Protein AF-A0A182SS35-F1 (afdb_monomer_lite)

Radius of gyration: 35.21 Å; chains: 1; bounding box: 77×121×50 Å

Sequence (206 aa):
MISLGWNFTRLSEVVMQRLSPTGTVLNSASLVNTNGCLNPLMRAISPVAPVFEAPLGYRLGFRAAMFQGMRSGDEMILRVRIVGCVDRRECLVENCQTTARAKRETESSASEELETNGTTSSTITTTTPSPPLAETASIAFRIMLPPEVASSTDPQDYPPGPSQTLLWITLGTTSTIVLVVVGVLALALLKLRHKRRPNYDQYQAD

pLDDT: mean 70.78, std 20.31, range [31.97, 94.38]

Foldseek 3Di:
DPPPLFQEKAFAWKKKFKAALVGHTDDMDTQAHRLQAGDPVCCQFFVDGWDDDPDHDIDTDGHDDDDPPDDQSIKMKIKTKMWTHNDVVVRDRPDNPDPPDPPDDDDDDDDDDDDDDDDDDDDDDDDPDDPTDMDMDMDMDGDDDDPPPDPPPDPDDDDDDDDPPPVVVVVVVVVVVVVVVVVVVVVVVVVVVVVPPDPPPPDDDD

Secondary structure (DSSP, 8-state):
-------EEEEEEEEEEEE-TTS-EEEEEEEE-TTSPBPGGGTTT--S--EEETTTEEE--------TT--TT-EEEEEEEEEEESSTTTS--------S-----------------------------PPPEEEEEEEEEE--PPPP---------------TTSHHHHHHHHHHHHHHHHHHHHHHHHHHHHHTS-----S---

Structure (mmCIF, N/CA/C/O backbone):
data_AF-A0A182SS35-F1
#
_entry.id   AF-A0A182SS35-F1
#
loop_
_atom_site.group_PDB
_atom_site.id
_atom_site.type_symbol
_atom_site.label_atom_id
_atom_site.label_alt_id
_atom_site.label_comp_id
_atom_site.label_asym_id
_atom_site.label_entity_id
_atom_site.label_seq_id
_atom_site.pdbx_PDB_ins_code
_atom_site.Cartn_x
_atom_site.Cartn_y
_atom_site.Cartn_z
_atom_site.occupancy
_atom_site.B_iso_or_equiv
_atom_site.auth_seq_id
_atom_site.auth_comp_id
_atom_site.auth_asym_id
_atom_site.auth_atom_id
_atom_site.pdbx_PDB_model_num
ATOM 1 N N . MET A 1 1 ? 20.361 18.948 -5.950 1.00 36.88 1 MET A N 1
ATOM 2 C CA . MET A 1 1 ? 19.403 18.068 -6.650 1.00 36.88 1 MET A CA 1
ATOM 3 C C . MET A 1 1 ? 20.095 16.723 -6.806 1.00 36.88 1 MET A C 1
ATOM 5 O O . MET A 1 1 ? 21.013 16.622 -7.607 1.00 36.88 1 MET A O 1
ATOM 9 N N . ILE A 1 2 ? 19.810 15.758 -5.930 1.00 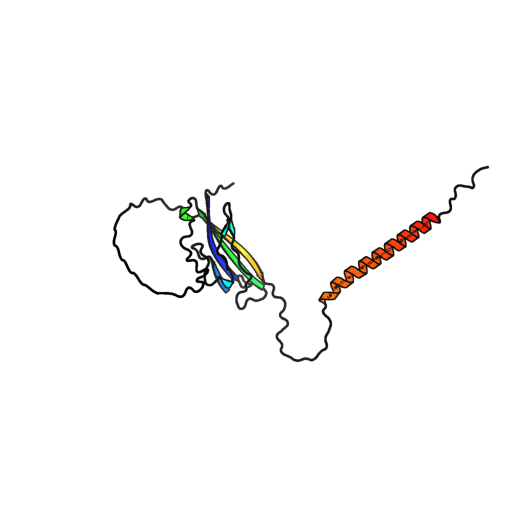44.69 2 ILE A N 1
ATOM 10 C CA . ILE A 1 2 ? 20.477 14.449 -5.974 1.00 44.69 2 ILE A CA 1
ATOM 11 C C . ILE A 1 2 ? 19.794 13.671 -7.098 1.00 44.69 2 ILE A C 1
ATOM 13 O O . ILE A 1 2 ? 18.681 13.186 -6.919 1.00 44.69 2 ILE A O 1
ATOM 17 N N . SER A 1 3 ? 20.422 13.629 -8.275 1.00 49.47 3 SER A N 1
ATOM 18 C CA . SER A 1 3 ? 19.999 12.735 -9.353 1.00 49.47 3 SER A CA 1
ATOM 19 C C . SER A 1 3 ? 20.408 11.326 -8.946 1.00 49.47 3 SER A C 1
ATOM 21 O O . SER A 1 3 ? 21.518 10.872 -9.215 1.00 49.47 3 SER A O 1
ATOM 23 N N . LEU A 1 4 ? 19.554 10.677 -8.162 1.00 63.34 4 LEU A N 1
ATOM 24 C CA . LEU A 1 4 ? 19.687 9.262 -7.878 1.00 63.34 4 LEU A CA 1
ATOM 25 C C . LEU A 1 4 ? 19.485 8.552 -9.227 1.00 63.34 4 LEU A C 1
ATOM 27 O O . LEU A 1 4 ? 18.387 8.572 -9.767 1.00 63.34 4 LEU A O 1
ATOM 31 N N . GLY A 1 5 ? 20.558 8.029 -9.820 1.00 73.00 5 GLY A N 1
ATOM 32 C CA . GLY A 1 5 ? 20.593 7.508 -11.195 1.00 73.00 5 GLY A CA 1
ATOM 33 C C . GLY A 1 5 ? 19.806 6.212 -11.441 1.00 73.00 5 GLY A C 1
ATOM 34 O O . GLY A 1 5 ? 20.258 5.377 -12.218 1.00 73.00 5 GLY A O 1
ATOM 35 N N . TRP A 1 6 ? 18.670 6.008 -10.771 1.00 77.75 6 TRP A N 1
ATOM 36 C CA . TRP A 1 6 ? 17.747 4.905 -11.028 1.00 77.75 6 TRP A CA 1
ATOM 37 C C . TRP A 1 6 ? 16.734 5.293 -12.109 1.00 77.75 6 TRP A C 1
ATOM 39 O O . TRP A 1 6 ? 16.180 6.390 -12.106 1.00 77.75 6 TRP A O 1
ATOM 49 N N . ASN A 1 7 ? 16.499 4.374 -13.044 1.00 83.75 7 ASN A N 1
ATOM 50 C CA . ASN A 1 7 ? 15.577 4.542 -14.175 1.00 83.75 7 ASN A CA 1
ATOM 51 C C . ASN A 1 7 ? 14.350 3.622 -14.057 1.00 83.75 7 ASN A C 1
ATOM 53 O O . ASN A 1 7 ? 13.392 3.726 -14.815 1.00 83.75 7 ASN A O 1
ATOM 57 N N . PHE A 1 8 ? 14.371 2.704 -13.093 1.00 84.88 8 PHE A N 1
ATOM 58 C CA . PHE A 1 8 ? 13.284 1.776 -12.828 1.00 84.88 8 PHE A CA 1
ATOM 59 C C . PHE A 1 8 ? 12.997 1.754 -11.333 1.00 84.88 8 PHE A C 1
ATOM 61 O O . PHE A 1 8 ? 13.895 1.939 -10.512 1.00 84.88 8 PHE A O 1
ATOM 68 N N . THR A 1 9 ? 11.745 1.509 -10.972 1.00 88.38 9 THR A N 1
ATOM 69 C CA . THR A 1 9 ? 11.351 1.242 -9.590 1.00 88.38 9 THR A CA 1
ATOM 70 C C . THR A 1 9 ? 10.592 -0.066 -9.531 1.00 88.38 9 THR A C 1
ATOM 72 O O . THR A 1 9 ? 9.984 -0.485 -10.513 1.00 88.38 9 THR A O 1
ATOM 75 N N . ARG A 1 10 ? 10.614 -0.707 -8.365 1.00 88.81 10 ARG A N 1
ATOM 76 C CA . ARG A 1 10 ? 9.675 -1.767 -8.018 1.00 88.81 10 ARG A CA 1
ATOM 77 C C . ARG A 1 10 ? 9.143 -1.572 -6.611 1.00 88.81 10 ARG A C 1
ATOM 79 O O . ARG A 1 10 ? 9.877 -1.214 -5.687 1.00 88.81 10 ARG A O 1
ATOM 86 N N . LEU A 1 11 ? 7.860 -1.855 -6.437 1.00 89.44 11 LEU A N 1
ATOM 87 C CA . LEU A 1 11 ? 7.267 -2.007 -5.117 1.00 89.44 11 LEU A CA 1
ATOM 88 C C . LEU A 1 11 ? 7.722 -3.358 -4.554 1.00 89.44 11 LEU A C 1
ATOM 90 O O . LEU A 1 11 ? 7.434 -4.398 -5.139 1.00 89.44 11 LEU A O 1
ATOM 94 N N . SER A 1 12 ? 8.484 -3.336 -3.463 1.00 89.31 12 SER A N 1
ATOM 95 C CA . SER A 1 12 ? 9.128 -4.537 -2.923 1.00 89.31 12 SER A CA 1
ATOM 96 C C . SER A 1 12 ? 8.375 -5.154 -1.768 1.00 89.31 12 SER A C 1
ATOM 98 O O . SER A 1 12 ? 8.285 -6.360 -1.733 1.00 89.31 12 SER A O 1
ATOM 100 N N . GLU A 1 13 ? 7.849 -4.379 -0.827 1.00 92.06 13 GLU A N 1
ATOM 101 C CA . GLU A 1 13 ? 7.180 -4.931 0.347 1.00 92.06 13 GLU A CA 1
ATOM 102 C C . GLU A 1 13 ? 6.142 -3.937 0.851 1.00 92.06 13 GLU A C 1
ATOM 104 O O . GLU A 1 13 ? 6.395 -2.731 0.887 1.00 92.06 13 GLU A O 1
ATOM 109 N N . VAL A 1 14 ? 4.970 -4.433 1.240 1.00 93.38 14 VAL A N 1
ATOM 110 C CA . VAL A 1 14 ? 3.943 -3.620 1.894 1.00 93.38 14 VAL A CA 1
ATOM 111 C C . VAL A 1 14 ? 3.414 -4.373 3.097 1.00 93.38 14 VAL A C 1
ATOM 113 O O . VAL A 1 14 ? 2.748 -5.399 2.948 1.00 93.38 14 VAL A O 1
ATOM 116 N N . VAL A 1 15 ? 3.678 -3.837 4.285 1.00 94.19 15 VAL A N 1
ATOM 117 C CA . VAL A 1 15 ? 3.282 -4.436 5.559 1.00 94.19 15 VAL A CA 1
ATOM 118 C C . VAL A 1 15 ? 2.339 -3.505 6.288 1.00 94.19 15 VAL A C 1
ATOM 120 O O . VAL A 1 15 ? 2.623 -2.333 6.512 1.00 94.19 15 VAL A O 1
ATOM 123 N N . MET A 1 16 ? 1.216 -4.056 6.706 1.00 93.19 16 MET A N 1
ATOM 124 C CA . MET A 1 16 ? 0.245 -3.407 7.560 1.00 93.19 16 MET A CA 1
ATOM 125 C C . MET A 1 16 ? 0.506 -3.853 8.997 1.00 93.19 16 MET A C 1
ATOM 127 O O . MET A 1 16 ? 0.590 -5.049 9.264 1.00 93.19 16 MET A O 1
ATOM 131 N N . GLN A 1 17 ? 0.675 -2.916 9.920 1.00 94.38 17 GLN A N 1
ATOM 132 C CA . GLN A 1 17 ? 1.006 -3.184 11.315 1.00 94.38 17 GLN A CA 1
ATOM 133 C C . GLN A 1 17 ? -0.010 -2.521 12.235 1.00 94.38 17 GLN A C 1
ATOM 135 O O . GLN A 1 17 ? -0.403 -1.379 12.016 1.00 94.38 17 GLN A O 1
ATOM 140 N N . ARG A 1 18 ? -0.400 -3.235 13.287 1.00 93.50 18 ARG A N 1
ATOM 141 C CA . ARG A 1 18 ? -1.101 -2.682 14.441 1.00 93.50 18 ARG A CA 1
ATOM 142 C C . ARG A 1 18 ? -0.077 -2.385 15.520 1.00 93.50 18 ARG A C 1
ATOM 144 O O . ARG A 1 18 ? 0.665 -3.283 15.922 1.00 93.50 18 ARG A O 1
ATOM 151 N N . LEU A 1 19 ? -0.088 -1.163 16.021 1.00 92.25 19 LEU A N 1
ATOM 152 C CA . LEU A 1 19 ? 0.686 -0.741 17.172 1.00 92.25 19 LEU A CA 1
ATOM 153 C C . LEU A 1 19 ? -0.245 -0.419 18.333 1.00 92.25 19 LEU A C 1
ATOM 155 O O . LEU A 1 19 ? -1.349 0.098 18.148 1.00 92.25 19 LEU A O 1
ATOM 159 N N . SER A 1 20 ? 0.217 -0.740 19.532 1.00 89.94 20 SER A N 1
ATOM 160 C CA . SER A 1 20 ? -0.403 -0.275 20.763 1.00 89.94 20 SER A CA 1
ATOM 161 C C . SER A 1 20 ? -0.237 1.247 20.908 1.00 89.94 20 SER A C 1
ATOM 163 O O . SER A 1 20 ? 0.633 1.840 20.259 1.00 89.94 20 SER A O 1
ATOM 165 N N . PRO A 1 21 ? -0.977 1.890 21.826 1.00 86.50 21 PRO A N 1
ATOM 166 C CA . PRO A 1 21 ? -0.778 3.303 22.145 1.00 86.50 21 PRO A CA 1
ATOM 167 C C . PRO A 1 21 ? 0.640 3.626 22.644 1.00 86.50 21 PRO A C 1
ATOM 169 O O . PRO A 1 21 ? 1.062 4.777 22.597 1.00 86.50 21 PRO A O 1
ATOM 172 N N . THR A 1 22 ? 1.387 2.621 23.121 1.00 89.12 22 THR A N 1
ATOM 173 C CA . THR A 1 22 ? 2.783 2.760 23.562 1.00 89.12 22 THR A CA 1
ATOM 174 C C . THR A 1 22 ? 3.796 2.545 22.431 1.00 89.12 22 THR A C 1
ATOM 176 O O . THR A 1 22 ? 4.998 2.635 22.667 1.00 89.12 22 THR A O 1
ATOM 179 N N . GLY A 1 23 ? 3.338 2.271 21.204 1.00 87.06 23 GLY A N 1
ATOM 180 C CA . GLY A 1 23 ? 4.187 2.082 20.026 1.00 87.06 23 GLY A CA 1
ATOM 181 C C . GLY A 1 23 ? 4.761 0.671 19.872 1.00 87.06 23 GLY A C 1
ATOM 182 O O . GLY A 1 23 ? 5.653 0.461 19.051 1.00 87.06 23 GLY A O 1
ATOM 183 N N . THR A 1 24 ? 4.274 -0.316 20.631 1.00 90.88 24 THR A N 1
ATOM 184 C CA . THR A 1 24 ? 4.684 -1.720 20.459 1.00 90.88 24 THR A CA 1
ATOM 185 C C . THR A 1 24 ? 3.891 -2.381 19.336 1.00 90.88 24 THR A C 1
ATOM 187 O O . THR A 1 24 ? 2.675 -2.223 19.255 1.00 90.88 24 THR A O 1
ATOM 190 N N . VAL A 1 25 ? 4.562 -3.125 18.450 1.00 91.75 25 VAL A N 1
ATOM 191 C CA . VAL A 1 25 ? 3.889 -3.850 17.359 1.00 91.75 25 VAL A CA 1
ATOM 192 C C . VAL A 1 25 ? 3.140 -5.043 17.951 1.00 91.75 25 VAL A C 1
ATOM 194 O O . VAL A 1 25 ? 3.758 -5.935 18.523 1.00 91.75 25 VAL A O 1
ATOM 197 N N . LEU A 1 26 ? 1.816 -5.054 17.806 1.00 90.25 26 LEU A N 1
ATOM 198 C CA . LEU A 1 26 ? 0.940 -6.114 18.311 1.00 90.25 26 LEU A CA 1
ATOM 199 C C . LEU A 1 26 ? 0.651 -7.170 17.240 1.00 90.25 26 LEU A C 1
ATOM 201 O O . LEU A 1 26 ? 0.721 -8.367 17.501 1.00 90.25 26 LEU A O 1
ATOM 205 N N . ASN A 1 27 ? 0.348 -6.726 16.019 1.00 92.00 27 ASN A N 1
ATOM 206 C CA . ASN A 1 27 ? 0.039 -7.599 14.888 1.00 92.00 27 ASN A CA 1
ATOM 207 C C . ASN A 1 27 ? 0.625 -7.021 13.601 1.00 92.00 27 ASN A C 1
ATOM 209 O O . ASN A 1 27 ? 0.773 -5.805 13.461 1.00 92.00 27 ASN A O 1
ATOM 213 N N . SER A 1 28 ? 0.908 -7.888 12.633 1.00 93.25 28 SER A N 1
ATOM 214 C CA . SER A 1 28 ? 1.346 -7.493 11.299 1.00 93.25 28 SER A CA 1
ATOM 215 C C . SER A 1 28 ? 0.738 -8.395 10.229 1.00 93.25 28 SER A C 1
ATOM 217 O O . SER A 1 28 ? 0.425 -9.559 10.474 1.00 93.25 28 SER A O 1
ATOM 219 N N . ALA A 1 29 ? 0.555 -7.846 9.034 1.00 92.62 29 ALA A N 1
ATOM 220 C CA . ALA A 1 29 ? 0.148 -8.590 7.855 1.00 92.62 29 ALA A CA 1
ATOM 221 C C . ALA A 1 29 ? 0.861 -8.044 6.614 1.00 92.62 29 ALA A C 1
ATOM 223 O O . ALA A 1 29 ? 0.828 -6.843 6.342 1.00 92.62 29 ALA A O 1
ATOM 224 N N . SER A 1 30 ? 1.500 -8.934 5.856 1.00 93.69 30 SER A N 1
ATOM 225 C CA . SER A 1 30 ? 2.141 -8.604 4.579 1.00 93.69 30 SER A CA 1
ATOM 226 C C . SER A 1 30 ? 1.096 -8.601 3.467 1.00 93.69 30 SER A C 1
ATOM 228 O O . SER A 1 30 ? 0.544 -9.653 3.144 1.00 93.69 30 SER A O 1
ATOM 230 N N . LEU A 1 31 ? 0.813 -7.431 2.891 1.00 92.38 31 LEU A N 1
ATOM 231 C CA . LEU A 1 31 ? -0.033 -7.292 1.703 1.00 92.38 31 LEU A CA 1
ATOM 232 C C . LEU A 1 31 ? 0.747 -7.638 0.436 1.00 92.38 31 LEU A C 1
ATOM 234 O O . LEU A 1 31 ? 0.224 -8.312 -0.448 1.00 92.38 31 LEU A O 1
ATOM 238 N N . VAL A 1 32 ? 1.995 -7.180 0.362 1.00 92.69 32 VAL A N 1
ATOM 239 C CA . VAL A 1 32 ? 2.918 -7.453 -0.738 1.00 92.69 32 VAL A CA 1
ATOM 240 C C . VAL A 1 32 ? 4.207 -7.989 -0.140 1.00 92.69 32 VAL A C 1
ATOM 242 O O . VAL A 1 32 ? 4.809 -7.341 0.714 1.00 92.69 32 VAL A O 1
ATOM 245 N N . ASN A 1 33 ? 4.613 -9.167 -0.597 1.00 90.94 33 ASN A N 1
ATOM 246 C CA . ASN A 1 33 ? 5.835 -9.834 -0.164 1.00 90.94 33 ASN A CA 1
ATOM 247 C C . ASN A 1 33 ? 7.057 -9.180 -0.804 1.00 90.94 33 ASN A C 1
ATOM 249 O O . ASN A 1 33 ? 6.913 -8.581 -1.859 1.00 90.94 33 ASN A O 1
ATOM 253 N N . THR A 1 34 ? 8.250 -9.392 -0.237 1.00 88.75 34 THR A N 1
ATOM 254 C CA . THR A 1 34 ? 9.552 -8.802 -0.639 1.00 88.75 34 THR A CA 1
ATOM 255 C C . THR A 1 34 ? 9.921 -8.925 -2.129 1.00 88.75 34 THR A C 1
ATOM 257 O O . THR A 1 34 ? 10.735 -8.151 -2.655 1.00 88.75 34 THR A O 1
ATOM 260 N N . ASN A 1 35 ? 9.320 -9.890 -2.827 1.00 86.44 35 ASN A N 1
ATOM 261 C CA . ASN A 1 35 ? 9.450 -10.091 -4.268 1.00 86.44 35 ASN A CA 1
ATOM 262 C C . ASN A 1 35 ? 8.587 -9.128 -5.105 1.00 86.44 35 ASN A C 1
ATOM 264 O O . ASN A 1 35 ? 8.726 -9.111 -6.319 1.00 86.44 35 ASN A O 1
ATOM 268 N N . GLY A 1 36 ? 7.741 -8.302 -4.488 1.00 87.38 36 GLY A N 1
ATOM 269 C CA . GLY A 1 36 ? 6.795 -7.411 -5.161 1.00 87.38 36 GLY A CA 1
ATOM 270 C C . GLY A 1 36 ? 5.465 -8.069 -5.539 1.00 87.38 36 GLY A C 1
ATOM 271 O O . GLY A 1 36 ? 4.622 -7.431 -6.170 1.00 87.38 36 GLY A O 1
ATOM 272 N N . CYS A 1 37 ? 5.240 -9.324 -5.135 1.00 89.50 37 CYS A N 1
ATOM 273 C CA . CYS A 1 37 ? 3.990 -10.030 -5.394 1.00 89.50 37 CYS A CA 1
ATOM 274 C C . CYS A 1 37 ? 2.965 -9.824 -4.283 1.00 89.50 37 CYS A C 1
ATOM 276 O O . CYS A 1 37 ? 3.285 -9.810 -3.093 1.00 89.50 37 CYS A O 1
ATOM 278 N N . LEU A 1 38 ? 1.698 -9.739 -4.684 1.00 91.31 38 LEU A N 1
ATOM 279 C CA . LEU A 1 38 ? 0.568 -9.711 -3.765 1.00 91.31 38 LEU A CA 1
ATOM 280 C C . LEU A 1 38 ? 0.496 -11.015 -2.955 1.00 91.31 38 LEU A C 1
ATOM 282 O O . LEU A 1 38 ? 0.544 -12.105 -3.526 1.00 91.31 38 LEU A O 1
ATOM 286 N N . ASN A 1 39 ? 0.305 -10.906 -1.643 1.00 91.19 39 ASN A N 1
ATOM 287 C CA . ASN A 1 39 ? 0.078 -12.056 -0.779 1.00 91.19 39 ASN A CA 1
ATOM 288 C C . ASN A 1 39 ? -1.327 -12.653 -1.027 1.00 91.19 39 ASN A C 1
ATOM 290 O O . ASN A 1 39 ? -2.327 -11.975 -0.763 1.00 91.19 39 ASN A O 1
ATOM 294 N N . PRO A 1 40 ? -1.448 -13.922 -1.475 1.00 88.31 40 PRO A N 1
ATOM 295 C CA . PRO A 1 40 ? -2.742 -14.550 -1.759 1.00 88.31 40 PRO A CA 1
ATOM 296 C C . PRO A 1 40 ? -3.687 -14.604 -0.554 1.00 88.31 40 PRO A C 1
ATOM 298 O O . PRO A 1 40 ? -4.902 -14.504 -0.730 1.00 88.31 40 PRO A O 1
ATOM 301 N N . LEU A 1 41 ? -3.143 -14.713 0.664 1.00 89.12 41 LEU A N 1
ATOM 302 C CA . LEU A 1 41 ? -3.925 -14.744 1.907 1.00 89.12 41 LEU A CA 1
ATOM 303 C C . LEU A 1 41 ? -4.604 -13.401 2.194 1.00 89.12 41 LEU A C 1
ATOM 305 O O . LEU A 1 41 ? -5.654 -13.350 2.829 1.00 89.12 41 LEU A O 1
ATOM 309 N N . MET A 1 42 ? -4.037 -12.311 1.678 1.00 91.38 42 MET A N 1
ATOM 310 C CA . MET A 1 42 ? -4.527 -10.953 1.897 1.00 91.38 42 MET A CA 1
ATOM 311 C C . MET A 1 42 ? -5.433 -10.453 0.771 1.00 91.38 42 MET A C 1
ATOM 313 O O . MET A 1 42 ? -5.792 -9.277 0.759 1.00 91.38 42 MET A O 1
ATOM 317 N N . ARG A 1 43 ? -5.878 -11.328 -0.144 1.00 88.12 43 ARG A N 1
ATOM 318 C CA . ARG A 1 43 ? -6.746 -10.962 -1.280 1.00 88.12 43 ARG A CA 1
ATOM 319 C C . ARG A 1 43 ? -8.074 -10.324 -0.863 1.00 88.12 43 ARG A C 1
ATOM 321 O O . ARG A 1 43 ? -8.620 -9.499 -1.591 1.00 88.12 43 ARG A O 1
ATOM 328 N N . ALA A 1 44 ? -8.596 -10.689 0.307 1.00 87.56 44 ALA A N 1
ATOM 329 C CA . ALA A 1 44 ? -9.811 -10.080 0.847 1.00 87.56 44 ALA A CA 1
ATOM 330 C C . ALA A 1 44 ? -9.630 -8.578 1.136 1.00 87.56 44 ALA A C 1
ATOM 332 O O . ALA A 1 44 ? -10.580 -7.808 0.998 1.00 87.56 44 ALA A O 1
ATOM 333 N N . ILE A 1 45 ? -8.409 -8.172 1.498 1.00 90.00 45 ILE A N 1
ATOM 334 C CA . ILE A 1 45 ? -8.042 -6.792 1.821 1.00 90.00 45 ILE A CA 1
ATOM 335 C C . ILE A 1 45 ? -7.484 -6.100 0.578 1.00 90.00 45 ILE A C 1
ATOM 337 O O . ILE A 1 45 ? -7.953 -5.028 0.224 1.00 90.00 45 ILE A O 1
ATOM 341 N N . SER A 1 46 ? -6.552 -6.713 -0.146 1.00 90.06 46 SER A N 1
ATOM 342 C CA . SER A 1 46 ? -6.017 -6.182 -1.400 1.00 90.06 46 SER A CA 1
ATOM 343 C C . SER A 1 46 ? -6.366 -7.126 -2.557 1.00 90.06 46 SER A C 1
ATOM 345 O O . SER A 1 46 ? -5.684 -8.125 -2.772 1.00 90.06 46 SER A O 1
ATOM 347 N N . PRO A 1 47 ? -7.468 -6.868 -3.288 1.00 86.12 47 PRO A N 1
ATOM 348 C CA . PRO A 1 47 ? -7.958 -7.790 -4.314 1.00 86.12 47 PRO A CA 1
ATOM 349 C C . PRO A 1 47 ? -7.168 -7.728 -5.626 1.00 86.12 47 PRO A C 1
ATOM 351 O O . PRO A 1 47 ? -7.252 -8.655 -6.430 1.00 86.12 47 PRO A O 1
ATOM 354 N N . VAL A 1 48 ? -6.440 -6.635 -5.861 1.00 87.31 48 VAL A N 1
ATOM 355 C CA . VAL A 1 48 ? -5.726 -6.355 -7.110 1.00 87.31 48 VAL A CA 1
ATOM 356 C C . VAL A 1 48 ? -4.250 -6.163 -6.787 1.00 8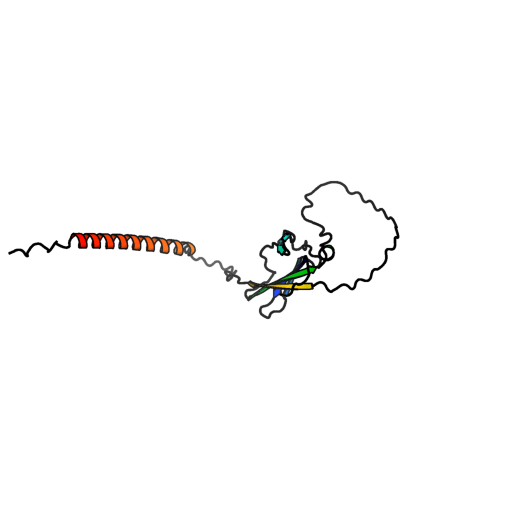7.31 48 VAL A C 1
ATOM 358 O O . VAL A 1 48 ? -3.911 -5.430 -5.860 1.00 87.31 48 VAL A O 1
ATOM 361 N N . ALA A 1 49 ? -3.386 -6.831 -7.550 1.00 86.56 49 ALA A N 1
ATOM 362 C CA . ALA A 1 49 ? -1.941 -6.695 -7.417 1.00 86.56 49 ALA A CA 1
ATOM 363 C C . ALA A 1 49 ? -1.482 -5.249 -7.707 1.00 86.56 49 ALA A C 1
ATOM 365 O O . ALA A 1 49 ? -2.185 -4.521 -8.414 1.00 86.56 49 ALA A O 1
ATOM 366 N N . PRO A 1 50 ? -0.314 -4.824 -7.191 1.00 88.56 50 PRO A N 1
ATOM 367 C CA . PRO A 1 50 ? 0.253 -3.521 -7.515 1.00 88.56 50 PRO A CA 1
ATOM 368 C C . PRO A 1 50 ? 0.365 -3.318 -9.028 1.00 88.56 50 PRO A C 1
ATOM 370 O O . PRO A 1 50 ? 0.905 -4.168 -9.735 1.00 88.56 50 PRO A O 1
ATOM 373 N N . VAL A 1 51 ? -0.119 -2.181 -9.521 1.00 86.75 51 VAL A N 1
ATOM 374 C CA . VAL A 1 51 ? -0.027 -1.812 -10.937 1.00 86.75 51 VAL A CA 1
ATOM 375 C C . VAL A 1 51 ? 0.999 -0.701 -11.081 1.00 86.75 51 VAL A C 1
ATOM 377 O O . VAL A 1 51 ? 0.960 0.272 -10.331 1.00 86.75 51 VAL A O 1
ATOM 380 N N . PHE A 1 52 ? 1.917 -0.847 -12.033 1.00 86.12 52 PHE A N 1
ATOM 381 C CA . PHE A 1 52 ? 2.873 0.205 -12.360 1.00 86.12 52 PHE A CA 1
ATOM 382 C C . PHE A 1 52 ? 2.146 1.434 -12.921 1.00 86.12 52 PHE A C 1
ATOM 384 O O . PHE A 1 52 ? 1.298 1.317 -13.807 1.00 86.12 52 PHE A O 1
ATOM 391 N N . GLU A 1 53 ? 2.495 2.606 -12.406 1.00 86.25 53 GLU A N 1
ATOM 392 C CA . GLU A 1 53 ? 1.959 3.900 -12.808 1.00 86.25 53 GLU A CA 1
ATOM 393 C C . GLU A 1 53 ? 3.132 4.821 -13.164 1.00 86.25 53 GLU A C 1
ATOM 395 O O . GLU A 1 53 ? 3.932 5.206 -12.313 1.00 86.25 53 GLU A O 1
ATOM 400 N N . ALA A 1 54 ? 3.278 5.130 -14.453 1.00 80.25 54 ALA A N 1
ATOM 401 C CA . ALA A 1 54 ? 4.393 5.924 -14.962 1.00 8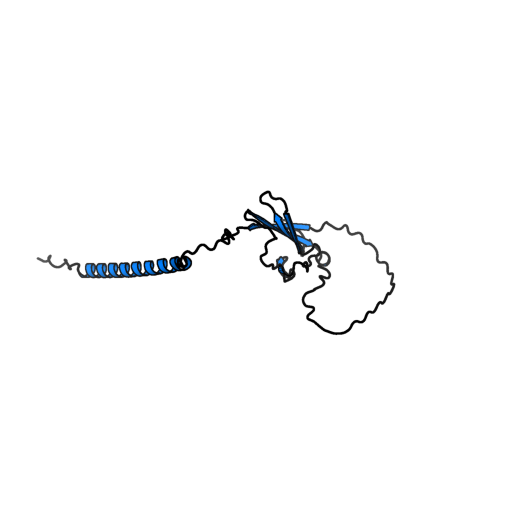0.25 54 ALA A CA 1
ATOM 402 C C . ALA A 1 54 ? 4.436 7.338 -14.332 1.00 80.25 54 ALA A C 1
ATOM 404 O O . ALA A 1 54 ? 3.381 7.897 -14.025 1.00 80.25 54 ALA A O 1
ATOM 405 N N . PRO A 1 55 ? 5.627 7.959 -14.183 1.00 71.44 55 PRO A N 1
ATOM 406 C CA . PRO A 1 55 ? 6.922 7.503 -14.698 1.00 71.44 55 PRO A CA 1
ATOM 407 C C . PRO A 1 55 ? 7.654 6.478 -13.818 1.00 71.44 55 PRO A C 1
ATOM 409 O O . PRO A 1 55 ? 8.364 5.650 -14.372 1.00 71.44 55 PRO A O 1
ATOM 412 N N . LEU A 1 56 ? 7.490 6.487 -12.490 1.00 81.75 56 LEU A N 1
ATOM 413 C CA . LEU A 1 56 ? 8.228 5.610 -11.555 1.00 81.75 56 LEU A CA 1
ATOM 414 C C . LEU A 1 56 ? 7.381 5.229 -10.322 1.00 81.75 56 LEU A C 1
ATOM 416 O O . LEU A 1 56 ? 7.907 5.009 -9.228 1.00 81.75 56 LEU A O 1
ATOM 420 N N . GLY A 1 57 ? 6.059 5.200 -10.480 1.00 82.50 57 GLY A N 1
ATOM 421 C CA . GLY A 1 57 ? 5.091 4.971 -9.415 1.00 82.50 57 GLY A CA 1
ATOM 422 C C . GLY A 1 57 ? 4.461 3.581 -9.452 1.00 82.50 57 GLY A C 1
ATOM 423 O O . GLY A 1 57 ? 4.503 2.859 -10.447 1.00 82.50 57 GLY A O 1
ATOM 424 N N . TYR A 1 58 ? 3.842 3.213 -8.335 1.00 88.12 58 TYR A N 1
ATOM 425 C CA . TYR A 1 58 ? 3.008 2.023 -8.221 1.00 88.12 58 TYR A CA 1
ATOM 426 C C . TYR A 1 58 ? 1.717 2.376 -7.506 1.00 88.12 58 TYR A C 1
ATOM 428 O O . TYR A 1 58 ? 1.724 3.064 -6.484 1.00 88.12 58 TYR A O 1
ATOM 436 N N . ARG A 1 59 ? 0.615 1.827 -8.006 1.00 89.44 59 ARG A N 1
ATOM 437 C CA . ARG A 1 59 ? -0.699 1.939 -7.391 1.00 89.44 59 ARG A CA 1
ATOM 438 C C . ARG A 1 59 ? -1.099 0.609 -6.780 1.00 89.44 59 ARG A C 1
ATOM 440 O O . ARG A 1 59 ? -1.270 -0.383 -7.489 1.00 89.44 59 ARG A O 1
ATOM 447 N N . LEU A 1 60 ? -1.289 0.603 -5.464 1.00 90.06 60 LEU A N 1
ATOM 448 C CA . LEU A 1 60 ? -1.809 -0.535 -4.712 1.00 90.06 60 LEU A CA 1
ATOM 449 C C . LEU A 1 60 ? -3.159 -0.167 -4.098 1.00 90.06 60 LEU A C 1
ATOM 451 O O . LEU A 1 60 ? -3.244 0.695 -3.228 1.00 90.06 60 LEU A O 1
ATOM 455 N N . GLY A 1 61 ? -4.215 -0.843 -4.548 1.00 90.25 61 GLY A N 1
ATOM 456 C CA . GLY A 1 61 ? -5.540 -0.729 -3.951 1.00 90.25 61 GLY A CA 1
ATOM 457 C C . GLY A 1 61 ? -5.715 -1.719 -2.802 1.00 90.25 61 GLY A C 1
ATOM 458 O O . GLY A 1 61 ? -5.416 -2.909 -2.940 1.00 90.25 61 GLY A O 1
ATOM 459 N N . PHE A 1 62 ? -6.254 -1.248 -1.682 1.00 91.56 62 PHE A N 1
ATOM 460 C CA . PHE A 1 62 ? -6.687 -2.102 -0.582 1.00 91.56 62 PHE A CA 1
ATOM 461 C C . PHE A 1 62 ? -7.975 -1.563 0.044 1.00 91.56 62 PHE A C 1
ATOM 463 O O . PHE A 1 62 ? -8.280 -0.374 -0.020 1.00 91.56 62 PHE A O 1
ATOM 470 N N . ARG A 1 63 ? -8.762 -2.469 0.611 1.00 91.12 63 ARG A N 1
ATOM 471 C CA . ARG A 1 63 ? -9.979 -2.190 1.362 1.00 91.12 63 ARG A CA 1
ATOM 472 C C . ARG A 1 63 ? -9.600 -1.854 2.795 1.00 91.12 63 ARG A C 1
ATOM 474 O O . ARG A 1 63 ? -8.689 -2.464 3.353 1.00 91.12 63 ARG A O 1
ATOM 481 N N . ALA A 1 64 ? -10.328 -0.920 3.396 1.00 88.31 64 ALA A N 1
ATOM 482 C CA . ALA A 1 64 ? -10.197 -0.655 4.820 1.00 88.31 64 ALA A CA 1
ATOM 483 C C . ALA A 1 64 ? -10.500 -1.936 5.614 1.00 88.31 64 ALA A C 1
ATOM 485 O O . ALA A 1 64 ? -11.478 -2.633 5.336 1.00 88.31 64 ALA A O 1
ATOM 486 N N . ALA A 1 65 ? -9.642 -2.250 6.578 1.00 88.50 65 ALA A N 1
ATOM 487 C CA . ALA A 1 65 ? -9.753 -3.429 7.422 1.00 88.50 65 ALA A CA 1
ATOM 488 C C . ALA A 1 65 ? -9.218 -3.110 8.818 1.00 88.50 65 ALA A C 1
ATOM 490 O O . ALA A 1 65 ? -8.427 -2.184 8.985 1.00 88.50 65 ALA A O 1
ATOM 491 N N . MET A 1 66 ? -9.639 -3.891 9.808 1.00 88.31 66 MET A N 1
ATOM 492 C CA . MET A 1 66 ? -9.127 -3.814 11.174 1.00 88.31 66 MET A CA 1
ATOM 493 C C . MET A 1 66 ? -8.547 -5.167 11.573 1.00 88.31 66 MET A C 1
ATOM 495 O O . MET A 1 66 ? -9.074 -6.217 11.201 1.00 88.31 66 MET A O 1
ATOM 499 N N . PHE A 1 67 ? -7.466 -5.145 12.346 1.00 90.00 67 PHE A N 1
ATOM 500 C CA . PHE A 1 67 ? -6.981 -6.339 13.025 1.00 90.00 67 PHE A CA 1
ATOM 501 C C . PHE A 1 67 ? -7.936 -6.722 14.155 1.00 90.00 67 PHE A C 1
ATOM 503 O O . PHE A 1 67 ? -8.557 -5.869 14.793 1.00 90.00 67 PHE A O 1
ATOM 510 N N . GLN A 1 68 ? -8.029 -8.021 14.432 1.00 89.25 68 GLN A N 1
ATOM 511 C CA . GLN A 1 68 ? -8.856 -8.510 15.528 1.00 89.25 68 GLN A CA 1
ATOM 512 C C . GLN A 1 68 ? -8.382 -7.933 16.868 1.00 89.25 68 GLN A C 1
ATOM 514 O O . GLN A 1 68 ? -7.187 -7.903 17.171 1.00 89.25 68 GLN A O 1
ATOM 519 N N . GLY A 1 69 ? -9.340 -7.456 17.664 1.00 87.19 69 GLY A N 1
ATOM 520 C CA . GLY A 1 69 ? -9.092 -6.887 18.985 1.00 87.19 69 GLY A CA 1
ATOM 521 C C . GLY A 1 69 ? -8.509 -5.474 18.988 1.00 87.19 69 GLY A C 1
ATOM 522 O O . GLY A 1 69 ? -8.030 -5.065 20.046 1.00 87.19 69 GLY A O 1
ATOM 523 N N . MET A 1 70 ? -8.506 -4.751 17.857 1.00 88.69 70 MET A N 1
ATOM 524 C CA . MET A 1 70 ? -8.150 -3.325 17.816 1.00 88.69 70 MET A CA 1
ATOM 525 C C . MET A 1 70 ? -9.076 -2.499 18.706 1.00 88.69 70 MET A C 1
ATOM 527 O O . MET A 1 70 ? -10.293 -2.662 18.666 1.00 88.69 70 MET A O 1
ATOM 531 N N . ARG A 1 71 ? -8.487 -1.617 19.513 1.00 88.06 71 ARG A N 1
ATOM 532 C CA . ARG A 1 71 ? -9.200 -0.726 20.432 1.00 88.06 71 ARG A CA 1
ATOM 533 C C . ARG A 1 71 ? -9.036 0.725 20.008 1.00 88.06 71 ARG A C 1
ATOM 535 O O . ARG A 1 71 ? -8.139 1.068 19.240 1.00 88.06 71 ARG A O 1
ATOM 542 N N . SER A 1 72 ? -9.899 1.586 20.540 1.00 85.38 72 SER A N 1
ATOM 543 C CA . SER A 1 72 ? -9.729 3.029 20.381 1.00 85.38 72 SER A CA 1
ATOM 544 C C . SER A 1 72 ? -8.375 3.451 20.956 1.00 85.38 72 SER A C 1
ATOM 546 O O . SER A 1 72 ? -8.014 3.041 22.060 1.00 85.38 72 SER A O 1
ATOM 548 N N . GLY A 1 73 ? -7.618 4.229 20.185 1.00 84.50 73 GLY A N 1
ATOM 549 C CA . GLY A 1 73 ? -6.249 4.624 20.523 1.00 84.50 73 GLY A CA 1
ATOM 550 C C . GLY A 1 73 ? -5.154 3.724 19.944 1.00 84.50 73 GLY A C 1
ATOM 551 O O . GLY A 1 73 ? -3.999 4.148 19.934 1.00 84.50 73 GLY A O 1
ATOM 552 N N . ASP A 1 74 ? -5.490 2.545 19.409 1.00 89.06 74 ASP A N 1
ATOM 553 C CA . ASP A 1 74 ? -4.534 1.760 18.627 1.00 89.06 74 ASP A CA 1
ATOM 554 C C . ASP A 1 74 ? -4.201 2.472 17.309 1.00 89.06 74 ASP A C 1
ATOM 556 O O . ASP A 1 74 ? -5.041 3.138 16.686 1.00 89.06 74 ASP A O 1
ATOM 560 N N . GLU A 1 75 ? -2.960 2.297 16.865 1.00 90.62 75 GLU A N 1
ATOM 561 C CA . GLU A 1 75 ? -2.450 2.902 15.642 1.00 90.62 75 GLU A CA 1
ATOM 562 C C . GLU A 1 75 ? -2.233 1.833 14.577 1.00 90.62 75 GLU A C 1
ATOM 564 O O . GLU A 1 75 ? -1.734 0.737 14.836 1.00 90.62 75 GLU A O 1
ATOM 569 N N . MET A 1 76 ? -2.628 2.149 13.353 1.00 91.19 76 MET A N 1
ATOM 570 C CA . MET A 1 76 ? -2.448 1.284 12.203 1.00 91.19 76 MET A CA 1
ATOM 571 C C . MET A 1 76 ? -1.438 1.928 11.267 1.00 91.19 76 MET A C 1
ATOM 573 O O . MET A 1 76 ? -1.684 3.008 10.735 1.00 91.19 76 MET A O 1
ATOM 577 N N . ILE A 1 77 ? -0.298 1.275 11.059 1.00 91.81 77 ILE A N 1
ATOM 578 C CA . ILE A 1 77 ? 0.770 1.783 10.197 1.00 91.81 77 ILE A CA 1
ATOM 579 C C . ILE A 1 77 ? 0.910 0.893 8.974 1.00 91.81 77 ILE A C 1
ATOM 581 O O . ILE A 1 77 ? 1.114 -0.315 9.076 1.00 91.81 77 ILE A O 1
ATOM 585 N N . LEU A 1 78 ? 0.847 1.512 7.804 1.00 91.69 78 LEU A N 1
ATOM 586 C CA . LEU A 1 78 ? 1.205 0.901 6.540 1.00 91.69 78 LEU A CA 1
ATOM 587 C C . LEU A 1 78 ? 2.655 1.263 6.214 1.00 91.69 78 LEU A C 1
ATOM 589 O O . LEU A 1 78 ? 2.975 2.426 5.980 1.00 91.69 78 LEU A O 1
ATOM 593 N N . ARG A 1 79 ? 3.538 0.269 6.199 1.00 91.88 79 ARG A N 1
ATOM 594 C CA . ARG A 1 79 ? 4.927 0.405 5.757 1.00 91.88 79 ARG A CA 1
ATOM 595 C C . ARG A 1 79 ? 5.037 -0.049 4.313 1.00 91.88 79 ARG A C 1
ATOM 597 O O . ARG A 1 79 ? 4.625 -1.159 3.989 1.00 91.88 79 ARG A O 1
ATOM 604 N N . VAL A 1 80 ? 5.599 0.798 3.466 1.00 91.88 80 VAL A N 1
ATOM 605 C CA . VAL A 1 80 ? 5.781 0.566 2.036 1.00 91.88 80 VAL A CA 1
ATOM 606 C C . VAL A 1 80 ? 7.262 0.684 1.721 1.00 91.88 80 VAL A C 1
ATOM 608 O O . VAL A 1 80 ? 7.879 1.709 1.996 1.00 91.88 80 VAL A O 1
ATOM 611 N N . ARG A 1 81 ? 7.834 -0.356 1.125 1.00 90.44 81 ARG A N 1
ATOM 612 C CA . ARG A 1 81 ? 9.228 -0.389 0.699 1.00 90.44 81 ARG A CA 1
ATOM 613 C C . ARG A 1 81 ? 9.306 -0.366 -0.818 1.00 90.44 81 ARG A C 1
ATOM 615 O O . ARG A 1 81 ? 8.838 -1.295 -1.487 1.00 90.44 81 ARG A O 1
ATOM 622 N N . ILE A 1 82 ? 9.930 0.671 -1.356 1.00 88.38 82 ILE A N 1
ATOM 623 C CA . ILE A 1 82 ? 10.159 0.858 -2.789 1.00 88.38 82 ILE A CA 1
ATOM 624 C C . ILE A 1 82 ? 11.655 0.712 -3.049 1.00 88.38 82 ILE A C 1
ATOM 626 O O . ILE A 1 82 ? 12.484 1.187 -2.277 1.00 88.38 82 ILE A O 1
ATOM 630 N N . VAL A 1 83 ? 12.000 0.020 -4.127 1.00 88.56 83 VAL A N 1
ATOM 631 C CA . VAL A 1 83 ? 13.386 -0.169 -4.558 1.00 88.56 83 VAL A CA 1
ATOM 632 C C . VAL A 1 83 ? 13.570 0.515 -5.903 1.00 88.56 83 VAL A C 1
ATOM 634 O O . VAL A 1 83 ? 12.790 0.264 -6.820 1.00 88.56 83 VAL A O 1
ATOM 637 N N . GLY A 1 84 ? 14.584 1.371 -6.012 1.00 87.69 84 GLY A N 1
ATOM 638 C CA . GLY A 1 84 ? 15.042 1.937 -7.278 1.00 87.69 84 GLY A CA 1
ATOM 639 C C . GLY A 1 84 ? 16.171 1.096 -7.871 1.00 87.69 84 GLY A C 1
ATOM 640 O O . GLY A 1 84 ? 17.103 0.726 -7.157 1.00 87.69 84 GLY A O 1
ATOM 641 N N . CYS A 1 85 ? 16.098 0.816 -9.172 1.00 86.56 85 CYS A N 1
ATOM 642 C CA . CYS A 1 85 ? 17.125 0.101 -9.923 1.00 86.56 85 CYS A CA 1
ATOM 643 C C . CYS A 1 85 ? 17.625 0.937 -11.101 1.00 86.56 85 CYS A C 1
ATOM 645 O O . CYS A 1 85 ? 16.882 1.714 -11.710 1.00 86.56 85 CYS A O 1
ATOM 647 N N . VAL A 1 86 ? 18.894 0.746 -11.452 1.00 87.00 86 VAL A N 1
ATOM 648 C CA . VAL A 1 86 ? 19.476 1.338 -12.665 1.00 87.00 86 VAL A CA 1
ATOM 649 C C . VAL A 1 86 ? 18.998 0.569 -13.895 1.00 87.00 86 VAL A C 1
ATOM 651 O O . VAL A 1 86 ? 18.667 1.168 -14.917 1.00 87.00 86 VAL A O 1
ATOM 654 N N . ASP A 1 87 ? 18.908 -0.756 -13.769 1.00 84.94 87 ASP A N 1
ATOM 655 C CA . ASP A 1 87 ? 18.602 -1.668 -14.862 1.00 84.94 87 ASP A CA 1
ATOM 656 C C . ASP A 1 87 ? 17.239 -2.354 -14.678 1.00 84.94 87 ASP A C 1
ATOM 658 O O . ASP A 1 87 ? 16.803 -2.651 -13.561 1.00 84.94 87 ASP A O 1
ATOM 662 N N . ARG A 1 88 ? 16.549 -2.644 -15.786 1.00 83.88 88 ARG A N 1
ATOM 663 C CA . ARG A 1 88 ? 15.182 -3.190 -15.754 1.00 83.88 88 ARG A CA 1
ATOM 664 C C . ARG A 1 88 ? 15.138 -4.591 -15.152 1.00 83.88 88 ARG A C 1
ATOM 666 O O . ARG A 1 88 ? 14.182 -4.924 -14.460 1.00 83.88 88 ARG A O 1
ATOM 673 N N . ARG A 1 89 ? 16.167 -5.400 -15.411 1.00 85.62 89 ARG A N 1
ATOM 674 C CA . ARG A 1 89 ? 16.298 -6.783 -14.918 1.00 85.62 89 ARG A CA 1
ATOM 675 C C . ARG A 1 89 ? 16.334 -6.880 -13.391 1.00 85.62 89 ARG A C 1
ATOM 677 O O . ARG A 1 89 ? 15.800 -7.826 -12.837 1.00 85.62 89 ARG A O 1
ATOM 684 N N . GLU A 1 90 ? 16.890 -5.879 -12.712 1.00 83.31 90 GLU A N 1
ATOM 685 C CA . GLU A 1 90 ? 16.962 -5.835 -11.242 1.00 83.31 90 GLU A CA 1
ATOM 686 C C . GLU A 1 90 ? 15.614 -5.472 -10.600 1.00 83.31 90 GLU A C 1
ATOM 688 O O . GLU A 1 90 ? 15.320 -5.851 -9.464 1.00 83.31 90 GLU A O 1
ATOM 693 N N . CYS A 1 91 ? 14.785 -4.730 -11.338 1.00 86.62 91 CYS A N 1
ATOM 694 C CA . CYS A 1 91 ? 13.462 -4.295 -10.905 1.00 86.62 91 CYS A CA 1
ATOM 695 C C . CYS A 1 91 ? 12.331 -5.198 -11.427 1.00 86.62 91 CYS A C 1
ATOM 697 O O . CYS A 1 91 ? 11.157 -4.938 -11.153 1.00 86.62 91 CYS A O 1
ATOM 699 N N . LEU A 1 92 ? 12.656 -6.261 -12.166 1.00 85.19 92 LEU A N 1
ATOM 700 C CA . LEU A 1 92 ? 11.667 -7.173 -12.721 1.00 85.19 92 LEU A CA 1
ATOM 701 C C . LEU A 1 92 ? 11.106 -8.071 -11.611 1.00 85.19 92 LEU A C 1
ATOM 703 O O . LEU A 1 92 ? 11.838 -8.758 -10.905 1.00 85.19 92 LEU A O 1
ATOM 707 N N . VAL A 1 93 ? 9.785 -8.039 -11.439 1.00 82.94 93 VAL A N 1
ATOM 708 C CA . VAL A 1 93 ? 9.074 -8.914 -10.503 1.00 82.94 93 VAL A CA 1
ATOM 709 C C . VAL A 1 93 ? 8.797 -10.232 -11.218 1.00 82.94 93 VAL A C 1
ATOM 711 O O . VAL A 1 93 ? 7.922 -10.302 -12.082 1.00 82.94 93 VAL A O 1
ATOM 714 N N . GLU A 1 94 ? 9.569 -11.268 -10.904 1.00 70.12 94 GLU A N 1
ATOM 715 C CA . GLU A 1 94 ? 9.418 -12.575 -11.542 1.00 70.12 94 GLU A CA 1
ATOM 716 C C . GLU A 1 94 ? 8.246 -13.368 -10.949 1.00 70.12 94 GLU A C 1
ATOM 718 O O . GLU A 1 94 ? 8.120 -13.521 -9.734 1.00 70.12 94 GLU A O 1
ATOM 723 N N . ASN A 1 95 ? 7.397 -13.892 -11.840 1.00 66.44 95 ASN A N 1
ATOM 724 C CA . ASN A 1 95 ? 6.437 -14.967 -11.586 1.00 66.44 95 ASN A CA 1
ATOM 725 C C . ASN A 1 95 ? 5.605 -14.829 -10.302 1.00 66.44 95 ASN A C 1
ATOM 727 O O . ASN A 1 95 ? 5.571 -15.725 -9.455 1.00 66.44 95 ASN A O 1
ATOM 731 N N . CYS A 1 96 ? 4.821 -13.754 -10.200 1.00 75.56 96 CYS A N 1
ATOM 732 C CA . CYS A 1 96 ? 3.674 -13.758 -9.299 1.00 75.56 96 CYS A CA 1
ATOM 733 C C . CYS A 1 96 ? 2.646 -14.753 -9.845 1.00 75.56 96 CYS A C 1
ATOM 735 O O . CYS A 1 96 ? 1.817 -14.380 -10.678 1.00 75.56 96 CYS A O 1
ATOM 737 N N . GLN A 1 97 ? 2.720 -16.020 -9.420 1.00 62.78 97 GLN A N 1
ATOM 738 C CA . GLN A 1 97 ? 1.731 -17.037 -9.772 1.00 62.78 97 GLN A CA 1
ATOM 739 C C . GLN A 1 97 ? 0.339 -16.488 -9.459 1.00 62.78 97 GLN A C 1
ATOM 741 O O . GLN A 1 97 ? -0.087 -16.342 -8.309 1.00 62.78 97 GLN A O 1
ATOM 746 N N . THR A 1 98 ? -0.341 -16.085 -10.525 1.00 54.06 98 THR A N 1
ATOM 747 C CA . THR A 1 98 ? -1.605 -15.381 -10.458 1.00 54.06 98 THR A CA 1
ATOM 748 C C . THR A 1 98 ? -2.659 -16.409 -10.103 1.00 54.06 98 THR A C 1
ATOM 750 O O . THR A 1 98 ? -3.231 -17.064 -10.959 1.00 54.06 98 THR A O 1
ATOM 753 N N . THR A 1 99 ? -2.977 -16.536 -8.818 1.00 50.44 99 THR A N 1
ATOM 754 C CA . THR A 1 99 ? -4.197 -17.233 -8.381 1.00 50.44 99 THR A CA 1
ATOM 755 C C . THR A 1 99 ? -5.435 -16.341 -8.549 1.00 50.44 99 THR A C 1
ATOM 757 O O . THR A 1 99 ? -6.396 -16.442 -7.787 1.00 50.44 99 THR A O 1
ATOM 760 N N . ALA A 1 100 ? -5.433 -15.432 -9.531 1.00 50.62 100 ALA A N 1
ATOM 761 C CA . ALA A 1 100 ? -6.634 -14.731 -9.951 1.00 50.62 100 ALA A CA 1
ATOM 762 C C . ALA A 1 100 ? -7.345 -15.595 -11.005 1.00 50.62 100 ALA A C 1
ATOM 764 O O . ALA A 1 100 ? -6.942 -15.630 -12.159 1.00 50.62 100 ALA A O 1
ATOM 765 N N . ARG A 1 101 ? -8.435 -16.249 -10.579 1.00 49.88 101 ARG A N 1
ATOM 766 C CA . ARG A 1 101 ? -9.435 -16.953 -11.409 1.00 49.88 101 ARG A CA 1
ATOM 767 C C . ARG A 1 101 ? -9.016 -18.306 -12.014 1.00 49.88 101 ARG A C 1
ATOM 769 O O . ARG A 1 101 ? -9.041 -18.470 -13.225 1.00 49.88 101 ARG A O 1
ATOM 776 N N . ALA A 1 102 ? -8.864 -19.334 -11.179 1.00 42.66 102 ALA A N 1
ATOM 777 C CA . ALA A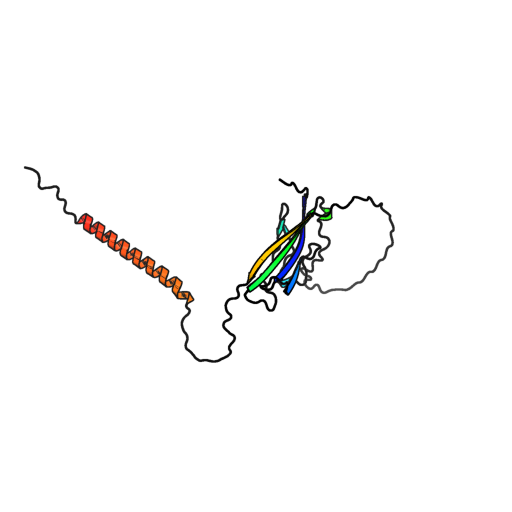 1 102 ? -9.262 -20.686 -11.593 1.00 42.66 102 ALA A CA 1
ATOM 778 C C . ALA A 1 102 ? -10.799 -20.779 -11.512 1.00 42.66 102 ALA A C 1
ATOM 780 O O . ALA A 1 102 ? -11.379 -21.276 -10.545 1.00 42.66 102 ALA A O 1
ATOM 781 N N . LYS A 1 103 ? -11.484 -20.187 -12.496 1.00 43.09 103 LYS A N 1
ATOM 782 C CA . LYS A 1 103 ? -12.905 -20.437 -12.740 1.00 43.09 103 LYS A CA 1
ATOM 783 C C . LYS A 1 103 ? -12.993 -21.877 -13.244 1.00 43.09 103 LYS A C 1
ATOM 785 O O . LYS A 1 103 ? -12.738 -22.096 -14.413 1.00 43.09 103 LYS A O 1
ATOM 790 N N . ARG A 1 104 ? -13.297 -22.811 -12.337 1.00 49.19 104 ARG A N 1
ATOM 791 C CA . ARG A 1 104 ? -13.831 -24.168 -12.562 1.00 49.19 104 ARG A CA 1
ATOM 792 C C . ARG A 1 104 ? -13.852 -24.597 -14.041 1.00 49.19 104 ARG A C 1
ATOM 794 O O . ARG A 1 104 ? -14.896 -24.523 -14.681 1.00 49.19 104 ARG A O 1
ATOM 801 N N . GLU A 1 105 ? -12.714 -25.052 -14.548 1.00 36.53 105 GLU A N 1
ATOM 802 C CA . GLU A 1 105 ? -12.679 -25.983 -15.671 1.00 36.53 105 GLU A CA 1
ATOM 803 C C . GLU A 1 105 ? -12.455 -27.363 -15.064 1.00 36.53 105 GLU A C 1
ATOM 805 O O . GLU A 1 105 ? -11.385 -27.709 -14.569 1.00 36.53 105 GLU A O 1
ATOM 810 N N . THR A 1 106 ? -13.550 -28.109 -14.995 1.00 40.44 106 THR A N 1
ATOM 811 C CA . THR A 1 106 ? -13.509 -29.563 -15.029 1.00 40.44 106 THR A CA 1
ATOM 812 C C . THR A 1 106 ? -12.838 -29.939 -16.349 1.00 40.44 106 THR A C 1
ATOM 814 O O . THR A 1 106 ? -13.426 -29.633 -17.376 1.00 40.44 106 THR A O 1
ATOM 817 N N . GLU A 1 107 ? -11.622 -30.492 -16.336 1.00 35.97 107 GLU A N 1
ATOM 818 C CA . GLU A 1 107 ? -11.312 -31.856 -16.807 1.00 35.97 107 GLU A CA 1
ATOM 819 C C . GLU A 1 107 ? -9.796 -32.147 -16.831 1.00 35.97 107 GLU A C 1
ATOM 821 O O . GLU A 1 107 ? -8.987 -31.336 -17.262 1.00 35.97 107 GLU A O 1
ATOM 826 N N . SER A 1 108 ? -9.476 -33.369 -16.401 1.00 32.47 108 SER A N 1
ATOM 827 C CA . SER A 1 108 ? -8.304 -34.193 -16.718 1.00 32.47 108 SER A CA 1
ATOM 828 C C . SER A 1 108 ? -6.894 -33.767 -16.278 1.00 32.47 108 SER A C 1
ATOM 830 O O . SER A 1 108 ? -6.165 -33.028 -16.930 1.00 32.47 108 SER A O 1
ATOM 832 N N . SER A 1 109 ? -6.466 -34.438 -15.212 1.00 38.69 109 SER A N 1
ATOM 833 C CA . SER A 1 109 ? -5.103 -34.902 -14.945 1.00 38.69 109 SER A CA 1
ATOM 834 C C . SER A 1 109 ? -4.360 -35.440 -16.178 1.00 38.69 109 SER A C 1
ATOM 836 O O . SER A 1 109 ? -4.890 -36.311 -16.866 1.00 38.69 109 SER A O 1
ATOM 838 N N . ALA A 1 110 ? -3.100 -35.035 -16.354 1.00 34.19 110 ALA A N 1
ATOM 839 C CA . ALA A 1 110 ? -2.030 -35.895 -16.860 1.00 34.19 110 ALA A CA 1
ATOM 840 C C . ALA A 1 110 ? -0.667 -35.321 -16.442 1.00 34.19 110 ALA A C 1
ATOM 842 O O . ALA A 1 110 ? -0.327 -34.179 -16.740 1.00 34.19 110 ALA A O 1
ATOM 843 N N . SER A 1 111 ? 0.061 -36.128 -15.684 1.00 38.09 111 SER A N 1
ATOM 844 C CA . SER A 1 111 ? 1.443 -35.947 -15.264 1.00 38.09 111 SER A CA 1
ATOM 845 C C . SER A 1 111 ? 2.372 -36.255 -16.439 1.00 38.09 111 SER A C 1
ATOM 847 O O . SER A 1 111 ? 2.234 -37.330 -17.012 1.00 38.09 111 SER A O 1
ATOM 849 N N . GLU A 1 112 ? 3.350 -35.399 -16.736 1.00 36.69 112 GLU A N 1
ATOM 850 C CA . GLU A 1 112 ? 4.540 -35.798 -17.500 1.00 36.69 112 GLU A CA 1
ATOM 851 C C . GLU A 1 112 ? 5.791 -35.165 -16.874 1.00 36.69 112 GLU A C 1
ATOM 853 O O . GLU A 1 112 ? 6.042 -33.964 -16.970 1.00 36.69 112 GLU A O 1
ATOM 858 N N . GLU A 1 113 ? 6.547 -36.014 -16.174 1.00 34.75 113 GLU A N 1
ATOM 859 C CA . GLU A 1 113 ? 7.977 -35.859 -15.924 1.00 34.75 113 GLU A CA 1
ATOM 860 C C . GLU A 1 113 ? 8.726 -35.918 -17.260 1.00 34.75 113 GLU A C 1
ATOM 862 O O . GLU A 1 113 ? 8.533 -36.852 -18.037 1.00 34.75 113 GLU A O 1
ATOM 867 N N . LEU A 1 114 ? 9.648 -34.983 -17.492 1.00 35.59 114 LEU A N 1
ATOM 868 C CA . LEU A 1 114 ? 10.789 -35.251 -18.360 1.00 35.59 114 LEU A CA 1
ATOM 869 C C . LEU A 1 114 ? 12.021 -34.501 -17.851 1.00 35.59 114 LEU A C 1
ATOM 871 O O . LEU A 1 114 ? 12.149 -33.284 -17.985 1.00 35.59 114 LEU A O 1
ATOM 875 N N . GLU A 1 115 ? 12.926 -35.269 -17.251 1.00 31.97 115 GLU A N 1
ATOM 876 C CA . GLU A 1 115 ? 14.313 -34.900 -17.005 1.00 31.97 115 GLU A CA 1
ATOM 877 C C . GLU A 1 115 ? 15.035 -34.659 -18.337 1.00 31.97 115 GLU A C 1
ATOM 879 O O . GLU A 1 115 ? 14.902 -35.430 -19.289 1.00 31.97 115 GLU A O 1
ATOM 884 N N . THR A 1 116 ? 15.880 -33.632 -18.414 1.00 32.69 116 THR A N 1
ATOM 885 C CA . THR A 1 116 ? 16.999 -33.650 -19.364 1.00 32.69 116 THR A CA 1
ATOM 886 C C . THR A 1 116 ? 18.158 -32.810 -18.843 1.00 32.69 116 THR A C 1
ATOM 888 O O . THR A 1 116 ? 18.089 -31.588 -18.736 1.00 32.69 116 THR A O 1
ATOM 891 N N . ASN A 1 117 ? 19.240 -33.512 -18.505 1.00 37.31 117 ASN A N 1
ATOM 892 C CA . ASN A 1 117 ? 20.562 -32.967 -18.231 1.00 37.31 117 ASN A CA 1
ATOM 893 C C . ASN A 1 117 ? 21.102 -32.206 -19.449 1.00 37.31 117 ASN A C 1
ATOM 895 O O . ASN A 1 117 ? 21.085 -32.716 -20.567 1.00 37.31 117 ASN A O 1
ATOM 899 N N . GLY A 1 118 ? 21.668 -31.025 -19.206 1.00 34.34 118 GLY A N 1
ATOM 900 C CA . GLY A 1 118 ? 22.331 -30.213 -20.222 1.00 34.34 118 GLY A CA 1
ATOM 901 C C . GLY A 1 118 ? 23.247 -29.172 -19.593 1.00 34.34 118 GLY A C 1
ATOM 902 O O . GLY A 1 118 ? 22.901 -28.001 -19.483 1.00 34.34 118 GLY A O 1
ATOM 903 N N . THR A 1 119 ? 24.423 -29.613 -19.152 1.00 37.31 119 THR A N 1
ATOM 904 C CA . THR A 1 119 ? 25.549 -28.767 -18.749 1.00 37.31 119 THR A CA 1
ATOM 905 C C . THR A 1 119 ? 25.934 -27.815 -19.882 1.00 37.31 119 THR A C 1
ATOM 907 O O . THR A 1 119 ? 26.351 -28.261 -20.946 1.00 37.31 119 THR A O 1
ATOM 910 N N . THR A 1 120 ? 25.894 -26.502 -19.655 1.00 36.19 120 THR A N 1
ATOM 911 C CA . THR A 1 120 ? 26.773 -25.557 -20.359 1.00 36.19 120 THR A CA 1
ATOM 912 C C . THR A 1 120 ? 27.158 -24.428 -19.413 1.00 36.19 120 THR A C 1
ATOM 914 O O . THR A 1 120 ? 26.340 -23.636 -18.957 1.00 36.19 120 THR A O 1
ATOM 917 N N . SER A 1 121 ? 28.449 -24.428 -19.099 1.00 42.59 121 SER A N 1
ATOM 918 C CA . SER A 1 121 ? 29.174 -23.423 -18.339 1.00 42.59 121 SER A CA 1
ATOM 919 C C . SER A 1 121 ? 29.110 -22.069 -19.048 1.00 42.59 121 SER A C 1
ATOM 921 O O . SER A 1 121 ? 29.356 -21.983 -20.250 1.00 42.59 121 SER A O 1
ATOM 923 N N . SER A 1 122 ? 28.800 -21.001 -18.319 1.00 37.50 122 SER A N 1
ATOM 924 C CA . SER A 1 122 ? 29.018 -19.625 -18.773 1.00 37.50 122 SER A CA 1
ATOM 925 C C . SER A 1 122 ? 29.415 -18.757 -17.585 1.00 37.50 122 SER A C 1
ATOM 927 O O . SER A 1 122 ? 28.590 -18.239 -16.843 1.00 37.50 122 SER A O 1
ATOM 929 N N . THR A 1 123 ? 30.731 -18.717 -17.396 1.00 35.12 123 THR A N 1
ATOM 930 C CA . THR A 1 123 ? 31.563 -17.556 -17.064 1.00 35.12 123 THR A CA 1
ATOM 931 C C . THR A 1 123 ? 30.954 -16.497 -16.144 1.00 35.12 123 THR A C 1
ATOM 933 O O . THR A 1 123 ? 30.185 -15.629 -16.547 1.00 35.12 123 THR A O 1
ATOM 936 N N . ILE A 1 124 ? 31.430 -16.530 -14.901 1.00 41.59 124 ILE A N 1
ATOM 937 C CA . ILE A 1 124 ? 31.283 -15.495 -13.881 1.00 41.59 124 ILE A CA 1
ATOM 938 C C . ILE A 1 124 ? 32.008 -14.229 -14.360 1.00 41.59 124 ILE A C 1
ATOM 940 O O . ILE A 1 124 ? 33.236 -14.171 -14.353 1.00 41.59 124 ILE A O 1
ATOM 944 N N . THR A 1 125 ? 31.259 -13.198 -14.744 1.00 34.53 125 THR A N 1
ATOM 945 C CA . THR A 1 125 ? 31.748 -11.813 -14.711 1.00 34.53 125 THR A CA 1
ATOM 946 C C . THR A 1 125 ? 31.321 -11.186 -13.396 1.00 34.53 125 THR A C 1
ATOM 948 O O . THR A 1 125 ? 30.152 -10.880 -13.174 1.00 34.53 125 THR A O 1
ATOM 951 N N . THR A 1 126 ? 32.294 -11.025 -12.509 1.00 38.41 126 THR A N 1
ATOM 952 C CA . THR A 1 126 ? 32.197 -10.351 -11.219 1.00 38.41 126 THR A CA 1
ATOM 953 C C . THR A 1 126 ? 31.981 -8.854 -11.447 1.00 38.41 126 THR A C 1
ATOM 955 O O . THR A 1 126 ? 32.928 -8.079 -11.531 1.00 38.41 126 THR A O 1
ATOM 958 N N . THR A 1 127 ? 30.726 -8.427 -11.570 1.00 41.25 127 THR A N 1
ATOM 959 C CA . THR A 1 127 ? 30.350 -7.024 -11.370 1.00 41.25 127 THR A CA 1
ATOM 960 C C . THR A 1 127 ? 29.835 -6.885 -9.951 1.00 41.25 127 THR A C 1
ATOM 962 O O . THR A 1 127 ? 28.791 -7.434 -9.606 1.00 41.25 127 THR A O 1
ATOM 965 N N . THR A 1 128 ? 30.604 -6.189 -9.121 1.00 41.38 128 THR A N 1
ATOM 966 C CA . THR A 1 128 ? 30.261 -5.787 -7.756 1.00 41.38 128 THR A CA 1
ATOM 967 C C . THR A 1 128 ? 28.818 -5.263 -7.710 1.00 41.38 128 THR A C 1
ATOM 969 O O . THR A 1 128 ? 28.555 -4.229 -8.326 1.00 41.38 128 THR A O 1
ATOM 972 N N . PRO A 1 129 ? 27.866 -5.938 -7.034 1.00 48.62 129 PRO A N 1
ATOM 973 C CA . PRO A 1 129 ? 26.505 -5.435 -6.944 1.00 48.62 129 PRO A CA 1
ATOM 974 C C . PRO A 1 129 ? 26.518 -4.210 -6.032 1.00 48.62 129 PRO A C 1
ATOM 976 O O . PRO A 1 129 ? 26.720 -4.313 -4.821 1.00 48.62 129 PRO A O 1
ATOM 979 N N . SER A 1 130 ? 26.332 -3.030 -6.620 1.00 47.22 130 SER A N 1
ATOM 980 C CA . SER A 1 130 ? 25.951 -1.848 -5.856 1.00 47.22 130 SER A CA 1
ATOM 981 C C . SER A 1 130 ? 24.670 -2.174 -5.081 1.00 47.22 130 SER A C 1
ATOM 983 O O . SER A 1 130 ? 23.743 -2.734 -5.674 1.00 47.22 130 SER A O 1
ATOM 985 N N . PRO A 1 131 ? 24.592 -1.866 -3.775 1.00 56.09 131 PRO A N 1
ATOM 986 C CA . PRO A 1 131 ? 23.403 -2.166 -2.993 1.00 56.09 131 PRO A CA 1
ATOM 987 C C . PRO A 1 131 ? 22.194 -1.454 -3.620 1.00 56.09 131 PRO A C 1
ATOM 989 O O . PRO A 1 131 ? 22.287 -0.255 -3.900 1.00 56.09 131 PRO A O 1
ATOM 992 N N . PRO A 1 132 ? 21.074 -2.160 -3.865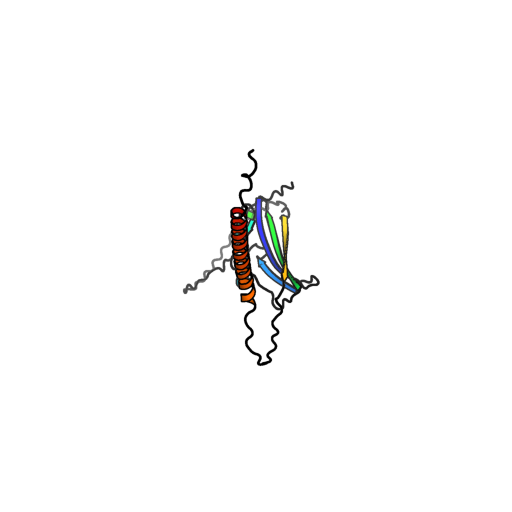 1.00 60.78 132 PRO A N 1
ATOM 993 C CA . PRO A 1 132 ? 19.889 -1.541 -4.435 1.00 60.78 132 PRO A CA 1
ATOM 994 C C . PRO A 1 132 ? 19.401 -0.445 -3.489 1.00 60.78 132 PRO A C 1
ATOM 996 O O . PRO A 1 132 ? 19.277 -0.658 -2.278 1.00 60.78 132 PRO A O 1
ATOM 999 N N . LEU A 1 133 ? 19.139 0.740 -4.039 1.00 70.88 133 LEU A N 1
ATOM 1000 C CA . LEU A 1 133 ? 18.682 1.873 -3.251 1.00 70.88 133 LEU A CA 1
ATOM 1001 C C . LEU A 1 133 ? 17.225 1.615 -2.847 1.00 70.88 133 LEU A C 1
ATOM 1003 O O . LEU A 1 133 ? 16.312 1.687 -3.669 1.00 70.88 133 LEU A O 1
ATOM 1007 N N . ALA A 1 134 ? 17.020 1.238 -1.587 1.00 72.69 134 ALA A N 1
ATOM 1008 C CA . ALA A 1 134 ? 15.709 0.932 -1.037 1.00 72.69 134 ALA A CA 1
ATOM 1009 C C . ALA A 1 134 ? 15.256 2.059 -0.107 1.00 72.69 134 ALA A C 1
ATOM 1011 O O . ALA A 1 134 ? 15.927 2.361 0.878 1.00 72.69 134 ALA A O 1
ATOM 1012 N N . GLU A 1 135 ? 14.094 2.633 -0.391 1.00 78.94 135 GLU A N 1
ATOM 1013 C CA . GLU A 1 135 ? 13.441 3.621 0.459 1.00 78.94 135 GLU A CA 1
ATOM 1014 C C . GLU A 1 135 ? 12.219 2.985 1.126 1.00 78.94 135 GLU A C 1
ATOM 1016 O O . GLU A 1 135 ? 11.478 2.212 0.512 1.00 78.94 135 GLU A O 1
ATOM 1021 N N . THR A 1 136 ? 12.019 3.275 2.412 1.00 79.69 136 THR A N 1
ATOM 1022 C CA . THR A 1 136 ? 10.844 2.811 3.157 1.00 79.69 136 THR A CA 1
ATOM 1023 C C . THR A 1 136 ? 10.033 4.017 3.596 1.00 79.69 136 THR A C 1
ATOM 1025 O O . THR A 1 136 ? 10.490 4.805 4.418 1.00 79.69 136 THR A O 1
ATOM 1028 N N . ALA A 1 137 ? 8.821 4.136 3.067 1.00 81.06 137 ALA A N 1
ATOM 1029 C CA . ALA A 1 137 ? 7.839 5.116 3.495 1.00 81.06 137 ALA A CA 1
ATOM 1030 C C . ALA A 1 137 ? 6.856 4.468 4.480 1.00 81.06 137 ALA A C 1
ATOM 1032 O O . ALA A 1 137 ? 6.503 3.294 4.350 1.00 81.06 137 ALA A O 1
ATOM 1033 N N . SER A 1 138 ? 6.383 5.226 5.467 1.00 81.38 138 SER A N 1
ATOM 1034 C CA . SER A 1 138 ? 5.353 4.767 6.404 1.00 81.38 138 SER A CA 1
ATOM 1035 C C . SER A 1 138 ? 4.194 5.750 6.459 1.00 81.38 138 SER A C 1
ATOM 1037 O O . SER A 1 138 ? 4.413 6.949 6.605 1.00 81.38 138 SER A O 1
ATOM 1039 N N . ILE A 1 139 ? 2.970 5.235 6.396 1.00 83.88 139 ILE A N 1
ATOM 1040 C CA . ILE A 1 139 ? 1.733 6.002 6.539 1.00 83.88 139 ILE A CA 1
ATOM 1041 C C . ILE A 1 139 ? 1.025 5.505 7.797 1.00 83.88 139 ILE A C 1
ATOM 1043 O O . ILE A 1 139 ? 0.815 4.303 7.946 1.00 83.88 139 ILE A O 1
ATOM 1047 N N . ALA A 1 140 ? 0.667 6.417 8.696 1.00 80.25 140 ALA A N 1
ATOM 1048 C CA . ALA A 1 140 ? 0.032 6.103 9.969 1.00 80.25 140 ALA A CA 1
ATOM 1049 C C . ALA A 1 140 ? -1.423 6.576 10.008 1.00 80.25 140 ALA A C 1
ATOM 1051 O O . ALA A 1 140 ? -1.737 7.694 9.599 1.00 80.25 140 ALA A O 1
ATOM 1052 N N . PHE A 1 141 ? -2.301 5.734 10.547 1.00 82.88 141 PHE A N 1
ATOM 1053 C CA . PHE A 1 141 ? -3.717 6.012 10.741 1.00 82.88 141 PHE A CA 1
ATOM 1054 C C . PHE A 1 141 ? -4.089 5.745 12.199 1.00 82.88 141 PHE A C 1
ATOM 1056 O O . PHE A 1 141 ? -3.840 4.660 12.727 1.00 82.88 141 PHE A O 1
ATOM 1063 N N . ARG A 1 142 ? -4.715 6.725 12.853 1.00 82.12 142 ARG A N 1
ATOM 1064 C CA . ARG A 1 142 ? -5.274 6.555 14.200 1.00 82.12 142 ARG A CA 1
ATOM 1065 C C . ARG A 1 142 ? -6.707 6.061 14.095 1.00 82.12 142 ARG A C 1
ATOM 1067 O O . ARG A 1 142 ? -7.502 6.653 13.366 1.00 82.12 142 ARG A O 1
ATOM 1074 N N . ILE A 1 143 ? -7.042 5.001 14.827 1.00 80.50 143 ILE A N 1
ATOM 1075 C CA . ILE A 1 143 ? -8.399 4.458 14.807 1.00 80.50 143 ILE A CA 1
ATOM 1076 C C . ILE A 1 143 ? -9.245 5.125 15.887 1.00 80.50 143 ILE A C 1
ATOM 1078 O O . ILE A 1 143 ? -8.934 5.069 17.076 1.00 80.50 143 ILE A O 1
ATOM 1082 N N . MET A 1 144 ? -10.345 5.731 15.447 1.00 78.19 144 MET A N 1
ATOM 1083 C CA . MET A 1 144 ? -11.410 6.232 16.306 1.00 78.19 144 MET A CA 1
ATOM 1084 C C . MET A 1 144 ? -12.621 5.327 16.105 1.00 78.19 144 MET A C 1
ATOM 1086 O O . MET A 1 144 ? -13.291 5.412 15.076 1.00 78.19 144 MET A O 1
ATOM 1090 N N . LEU A 1 145 ? -12.873 4.425 17.054 1.00 74.94 145 LEU A N 1
ATOM 1091 C CA . LEU A 1 145 ? -14.127 3.679 17.058 1.00 74.94 145 LEU A CA 1
ATOM 1092 C C . LEU A 1 145 ? -15.214 4.590 17.643 1.00 74.94 145 LEU A C 1
ATOM 1094 O O . LEU A 1 145 ? -14.957 5.240 18.663 1.00 74.94 145 LEU A O 1
ATOM 1098 N N . PRO A 1 146 ? -16.410 4.663 17.030 1.00 75.56 146 PRO A N 1
ATOM 1099 C CA . PRO A 1 146 ? -17.549 5.262 17.707 1.00 75.56 146 PRO A CA 1
ATOM 1100 C C . PRO A 1 146 ? -17.774 4.504 19.023 1.00 75.56 146 PRO A C 1
ATOM 1102 O O . PRO A 1 146 ? -17.492 3.303 19.076 1.00 75.56 146 PRO A O 1
ATOM 1105 N N . PRO A 1 147 ? -18.240 5.178 20.087 1.00 71.44 147 PRO A N 1
ATOM 1106 C CA . PRO A 1 147 ? -18.576 4.486 21.319 1.00 71.44 147 PRO A CA 1
ATOM 1107 C C . PRO A 1 147 ? -19.568 3.380 20.966 1.00 71.44 147 PRO A C 1
ATOM 1109 O O . PRO A 1 147 ? -20.621 3.653 20.385 1.00 71.44 147 PRO A O 1
ATOM 1112 N N . GLU A 1 148 ? -19.194 2.131 21.239 1.00 61.78 148 GLU A N 1
ATOM 1113 C CA . GLU A 1 148 ? -20.123 1.019 21.126 1.00 61.78 148 GLU A CA 1
ATOM 1114 C C . GLU A 1 148 ? -21.344 1.387 21.968 1.00 61.78 148 GLU A C 1
ATOM 1116 O O . GLU A 1 148 ? -21.219 1.689 23.158 1.00 61.78 148 GLU A O 1
ATOM 1121 N N . VAL A 1 149 ? -22.524 1.414 21.346 1.00 51.59 149 VAL A N 1
ATOM 1122 C CA . VAL A 1 149 ? -23.770 1.286 22.097 1.00 51.59 149 VAL A CA 1
ATOM 1123 C C . VAL A 1 149 ? -23.599 -0.029 22.831 1.00 51.59 149 VAL A C 1
ATOM 1125 O O . VAL A 1 149 ? -23.536 -1.079 22.192 1.00 51.59 149 VAL A O 1
ATOM 1128 N N . ALA A 1 150 ? -23.358 0.074 24.135 1.00 46.00 150 ALA A N 1
ATOM 1129 C CA . ALA A 1 150 ? -23.027 -1.042 24.987 1.00 46.00 150 ALA A CA 1
ATOM 1130 C C . ALA A 1 150 ? -23.941 -2.215 24.639 1.00 46.00 150 ALA A C 1
ATOM 1132 O O . ALA A 1 150 ? -25.166 -2.081 24.626 1.00 46.00 150 ALA A O 1
ATOM 1133 N N . SER A 1 151 ? -23.343 -3.366 24.352 1.00 48.06 151 SER A N 1
ATOM 1134 C CA . SER A 1 151 ? -24.035 -4.641 24.410 1.00 48.06 151 SER A CA 1
ATOM 1135 C C . SER A 1 151 ? -24.414 -4.913 25.872 1.00 48.06 151 SER A C 1
ATOM 1137 O O . SER A 1 151 ? -23.813 -5.747 26.544 1.00 48.06 151 SER A O 1
ATOM 1139 N N . SER A 1 152 ? -25.371 -4.157 26.401 1.00 42.78 152 SER A N 1
ATOM 1140 C CA . SER A 1 152 ? -26.143 -4.517 27.575 1.00 42.78 152 SER A CA 1
ATOM 1141 C C . SER A 1 152 ? -27.465 -5.046 27.051 1.00 42.78 152 SER A C 1
ATOM 1143 O O . SER A 1 152 ? -28.366 -4.291 26.688 1.00 42.78 152 SER A O 1
ATOM 1145 N N . THR A 1 153 ? -27.553 -6.365 26.959 1.00 46.53 153 THR A N 1
ATOM 1146 C CA . THR A 1 153 ? -28.827 -7.065 26.903 1.00 46.53 153 THR A CA 1
ATOM 1147 C C . THR A 1 153 ? -29.532 -6.805 28.234 1.00 46.53 153 THR A C 1
ATOM 1149 O O . THR A 1 153 ? -29.315 -7.529 29.198 1.00 46.53 153 THR A O 1
ATOM 1152 N N . ASP A 1 154 ? -30.322 -5.740 28.302 1.00 38.31 154 ASP A N 1
ATOM 1153 C CA . ASP A 1 154 ? -31.311 -5.531 29.355 1.00 38.31 154 ASP A CA 1
ATOM 1154 C C . ASP A 1 154 ? -32.594 -5.022 28.679 1.00 38.31 154 ASP A C 1
ATOM 1156 O O . ASP A 1 154 ? -32.558 -3.976 28.022 1.00 38.31 154 ASP A O 1
ATOM 1160 N N . PRO A 1 155 ? -33.709 -5.773 28.712 1.00 47.12 155 PRO A N 1
ATOM 1161 C CA . PRO A 1 155 ? -34.958 -5.335 28.113 1.00 47.12 155 PRO A CA 1
ATOM 1162 C C . PRO A 1 155 ? -35.623 -4.314 29.042 1.00 47.12 155 PRO A C 1
ATOM 1164 O O . PRO A 1 155 ? -36.540 -4.646 29.790 1.00 47.12 155 PRO A O 1
ATOM 1167 N N . GLN A 1 156 ? -35.169 -3.059 28.992 1.00 40.31 156 GLN A N 1
ATOM 1168 C CA . GLN A 1 156 ? -35.919 -1.942 29.559 1.00 40.31 156 GLN A CA 1
ATOM 1169 C C . GLN A 1 156 ? -36.744 -1.237 28.482 1.00 40.31 156 GLN A C 1
ATOM 1171 O O . GLN A 1 156 ? -36.253 -0.473 27.655 1.00 40.31 156 GLN A O 1
ATOM 1176 N N . ASP A 1 157 ? -38.033 -1.547 28.551 1.00 46.41 157 ASP A N 1
ATOM 1177 C CA . ASP A 1 157 ? -39.181 -0.875 27.960 1.00 46.41 157 ASP A CA 1
ATOM 1178 C C . ASP A 1 157 ? -39.118 0.650 28.185 1.00 46.41 157 ASP A C 1
ATOM 1180 O O . ASP A 1 157 ? -39.353 1.117 29.297 1.00 46.41 157 ASP A O 1
ATOM 1184 N N . TYR A 1 158 ? -38.807 1.434 27.146 1.00 42.78 158 TYR A N 1
ATOM 1185 C CA . TYR A 1 158 ? -39.093 2.875 27.081 1.00 42.78 158 TYR A CA 1
ATOM 1186 C C . TYR A 1 158 ? -39.333 3.324 25.618 1.00 42.78 158 TYR A C 1
ATOM 1188 O O . TYR A 1 158 ? -38.782 2.734 24.686 1.00 42.78 158 TYR A O 1
ATOM 1196 N N . PRO A 1 159 ? -40.202 4.334 25.397 1.00 51.53 159 PRO A N 1
ATOM 1197 C CA . PRO A 1 159 ? -40.978 4.531 24.166 1.00 51.53 159 PRO A CA 1
ATOM 1198 C C . PRO A 1 159 ? -40.181 5.189 23.021 1.00 51.53 159 PRO A C 1
ATOM 1200 O O . PRO A 1 159 ? -39.113 5.760 23.254 1.00 51.53 159 PRO A O 1
ATOM 1203 N N . PRO A 1 160 ? -40.694 5.162 21.770 1.00 45.81 160 PRO A N 1
ATOM 1204 C CA . PRO A 1 160 ? -39.950 5.607 20.595 1.00 45.81 160 PRO A CA 1
ATOM 1205 C C . PRO A 1 160 ? -39.776 7.133 20.586 1.00 45.81 160 PRO A C 1
ATOM 1207 O O . PRO A 1 160 ? -40.693 7.886 20.261 1.00 45.81 160 PRO A O 1
ATOM 1210 N N . GLY A 1 161 ? -38.573 7.593 20.930 1.00 41.22 161 GLY A N 1
ATOM 1211 C CA . GLY A 1 161 ? -38.125 8.968 20.719 1.00 41.22 161 GLY A CA 1
ATOM 1212 C C . GLY A 1 161 ? -37.615 9.168 19.282 1.00 41.22 161 GLY A C 1
ATOM 1213 O O . GLY A 1 161 ? -36.873 8.322 18.780 1.00 41.22 161 GLY A O 1
ATOM 1214 N N . PRO A 1 162 ? -37.996 10.257 18.588 1.00 48.16 162 PRO A N 1
ATOM 1215 C CA . PRO A 1 162 ? -37.732 10.413 17.166 1.00 48.16 162 PRO A CA 1
ATOM 1216 C C . PRO A 1 162 ? -36.271 10.781 16.870 1.00 48.16 162 PRO A C 1
ATOM 1218 O O . PRO A 1 162 ? -35.672 11.669 17.472 1.00 48.16 162 PRO A O 1
ATOM 1221 N N . SER A 1 163 ? -35.743 10.089 15.864 1.00 51.19 163 SER A N 1
ATOM 1222 C CA . SER A 1 163 ? -34.544 10.344 15.060 1.00 51.19 163 SER A CA 1
ATOM 1223 C C . SER A 1 163 ? -34.059 11.806 15.024 1.00 51.19 163 SER A C 1
ATOM 1225 O O . SER A 1 163 ? -34.586 12.641 14.285 1.00 51.19 163 SER A O 1
ATOM 1227 N N . GLN A 1 164 ? -32.973 12.086 15.753 1.00 54.66 164 GLN A N 1
ATOM 1228 C CA . GLN A 1 164 ? -32.282 13.385 15.815 1.00 54.66 164 GLN A CA 1
ATOM 1229 C C . GLN A 1 164 ? -31.564 13.803 14.513 1.00 54.66 164 GLN A C 1
ATOM 1231 O O . GLN A 1 164 ? -31.060 14.920 14.408 1.00 54.66 164 GLN A O 1
ATOM 1236 N N . THR A 1 165 ? -31.543 12.957 13.484 1.00 52.06 165 THR A N 1
ATOM 1237 C CA . THR A 1 165 ? -30.846 13.217 12.212 1.00 52.06 165 THR A CA 1
ATOM 1238 C C . THR A 1 165 ? -31.669 14.008 11.189 1.00 52.06 165 THR A C 1
ATOM 1240 O O . THR A 1 165 ? -31.117 14.464 10.192 1.00 52.06 165 THR A O 1
ATOM 1243 N N . LEU A 1 166 ? -32.964 14.237 11.440 1.00 52.25 166 LEU A N 1
ATOM 1244 C CA . LEU A 1 166 ? -33.840 15.047 10.575 1.00 52.25 166 LEU A CA 1
ATOM 1245 C C . LEU A 1 166 ? -33.985 16.513 11.030 1.00 52.25 166 LEU A C 1
ATOM 1247 O O . LEU A 1 166 ? -34.470 17.345 10.266 1.00 52.25 166 LEU A O 1
ATOM 1251 N N . LEU A 1 167 ? -33.533 16.858 12.242 1.00 52.59 167 LEU A N 1
ATOM 1252 C CA . LEU A 1 167 ? -33.722 18.195 12.828 1.00 52.59 167 LEU A CA 1
ATOM 1253 C C . LEU A 1 167 ? -32.742 19.263 12.312 1.00 52.59 167 LEU A C 1
ATOM 1255 O O . LEU A 1 167 ? -33.060 20.450 12.337 1.00 52.59 167 LEU A O 1
ATOM 1259 N N . TRP A 1 168 ? -31.579 18.873 11.788 1.00 41.97 168 TRP A N 1
ATOM 1260 C CA . TRP A 1 168 ? -30.607 19.841 11.261 1.00 41.97 168 TRP A CA 1
ATOM 1261 C C . TRP A 1 168 ? -30.953 20.349 9.855 1.00 41.97 168 TRP A C 1
ATOM 1263 O O . TRP A 1 168 ? -30.573 21.461 9.493 1.00 41.97 168 TRP A O 1
ATOM 1273 N N . ILE A 1 169 ? -31.729 19.589 9.073 1.00 53.09 169 ILE A N 1
ATOM 1274 C CA . ILE A 1 169 ? -32.116 19.981 7.706 1.00 53.09 169 ILE A CA 1
ATOM 1275 C C . ILE A 1 169 ? -33.383 20.867 7.710 1.00 53.09 169 ILE A C 1
ATOM 1277 O O . ILE A 1 169 ? -33.581 21.684 6.808 1.00 53.09 169 ILE A O 1
ATOM 1281 N N . THR A 1 170 ? -34.216 20.799 8.755 1.00 52.34 170 THR A N 1
ATOM 1282 C CA . THR A 1 170 ? -35.456 21.594 8.865 1.00 52.34 170 THR A CA 1
ATOM 1283 C C . THR A 1 170 ? -35.268 22.963 9.534 1.00 52.34 170 THR A C 1
ATOM 1285 O O . THR A 1 170 ? -36.010 23.897 9.216 1.00 52.34 170 THR A O 1
ATOM 1288 N N . LEU A 1 171 ? -34.247 23.150 10.383 1.00 52.94 171 LEU A N 1
ATOM 1289 C CA . LEU A 1 171 ? -33.937 24.475 10.950 1.00 52.94 171 LEU A CA 1
ATOM 1290 C C . LEU A 1 171 ? -33.252 25.424 9.947 1.00 52.94 171 LEU A C 1
ATOM 1292 O O . LEU A 1 171 ? -33.461 26.636 10.005 1.00 52.94 171 LEU A O 1
ATOM 1296 N N . GLY A 1 172 ? -32.465 24.901 9.000 1.00 51.56 172 GLY A N 1
ATOM 1297 C CA . GLY A 1 172 ? -31.781 25.733 7.998 1.00 51.56 172 GLY A CA 1
ATOM 1298 C C . GLY A 1 172 ? -32.721 26.321 6.936 1.00 51.56 172 GLY A C 1
ATOM 1299 O O . GLY A 1 172 ? -32.535 27.448 6.476 1.00 51.56 172 GLY A O 1
ATOM 1300 N N . THR A 1 173 ? -33.768 25.584 6.563 1.00 55.44 173 THR A N 1
ATOM 1301 C CA . THR A 1 173 ? -34.700 25.983 5.493 1.00 55.44 173 THR A CA 1
ATOM 1302 C C . THR A 1 173 ? -35.792 26.931 5.984 1.00 55.44 173 THR A C 1
ATOM 1304 O O . THR A 1 173 ? -36.150 27.871 5.280 1.00 55.44 173 THR A O 1
ATOM 1307 N N . THR A 1 174 ? -36.275 26.771 7.217 1.00 58.00 174 THR A N 1
ATOM 1308 C CA . THR A 1 174 ? -37.270 27.689 7.799 1.00 58.00 174 THR A CA 1
ATOM 1309 C C . THR A 1 174 ? -36.676 29.067 8.118 1.00 58.00 174 THR A C 1
ATOM 1311 O O . THR A 1 174 ? -37.325 30.083 7.875 1.00 58.00 174 THR A O 1
ATOM 1314 N N . SER A 1 175 ? -35.414 29.127 8.561 1.00 61.38 175 SER A N 1
ATOM 1315 C CA . SER A 1 175 ? -34.720 30.389 8.870 1.00 61.38 175 SER A CA 1
ATOM 1316 C C . SER A 1 175 ? -34.486 31.271 7.633 1.00 61.38 175 SER A C 1
ATOM 1318 O O . SER A 1 175 ? -34.710 32.483 7.669 1.00 61.38 175 SER A O 1
ATOM 1320 N N . THR A 1 176 ? -34.115 30.675 6.494 1.00 67.00 176 THR A N 1
ATOM 1321 C CA . THR A 1 176 ? -33.883 31.435 5.252 1.00 67.00 176 THR A CA 1
ATOM 1322 C C . THR A 1 176 ? -35.173 32.019 4.680 1.00 67.00 176 THR A C 1
ATOM 1324 O O . THR A 1 176 ? -35.181 33.174 4.258 1.00 67.00 176 THR A O 1
ATOM 1327 N N . ILE A 1 177 ? -36.285 31.280 4.736 1.00 74.69 177 ILE A N 1
ATOM 1328 C CA . ILE A 1 177 ? -37.586 31.763 4.251 1.00 74.69 177 ILE A CA 1
ATOM 1329 C C . ILE A 1 177 ? -38.063 32.964 5.078 1.00 74.69 177 ILE A C 1
ATOM 1331 O O . ILE A 1 177 ? -38.482 33.970 4.506 1.00 74.69 177 ILE A O 1
ATOM 1335 N N . VAL A 1 178 ? -37.950 32.909 6.410 1.00 80.62 178 VAL A N 1
ATOM 1336 C CA . VAL A 1 178 ? -38.362 34.025 7.280 1.00 80.62 178 VAL A CA 1
ATOM 1337 C C . VAL A 1 178 ? -37.521 35.276 7.010 1.00 80.62 178 VAL A C 1
ATOM 1339 O O . VAL A 1 178 ? -38.080 36.365 6.875 1.00 80.62 178 VAL A O 1
ATOM 1342 N N . LEU A 1 179 ? -36.200 35.141 6.851 1.00 81.19 179 LEU A N 1
ATOM 1343 C CA . LEU A 1 179 ? -35.323 36.278 6.547 1.00 81.19 179 LEU A CA 1
ATOM 1344 C C . LEU A 1 179 ? -35.627 36.911 5.184 1.00 81.19 179 LEU A C 1
ATOM 1346 O O . LEU A 1 179 ? -35.642 38.138 5.072 1.00 81.19 179 LEU A O 1
ATOM 1350 N N . VAL A 1 180 ? -35.922 36.102 4.162 1.00 84.38 180 VAL A N 1
ATOM 1351 C CA . VAL A 1 180 ? -36.299 36.610 2.835 1.00 84.38 180 VAL A CA 1
ATOM 1352 C C . VAL A 1 180 ? -37.635 37.350 2.897 1.00 84.38 180 VAL A C 1
ATOM 1354 O O . VAL A 1 180 ? -37.733 38.466 2.389 1.00 84.38 180 VAL A O 1
ATOM 1357 N N . VAL A 1 181 ? -38.648 36.786 3.562 1.00 86.69 181 VAL A N 1
ATOM 1358 C CA . VAL A 1 181 ? -39.970 37.425 3.680 1.00 86.69 181 VAL A CA 1
ATOM 1359 C C . VAL A 1 181 ? -39.876 38.748 4.442 1.00 86.69 181 VAL A C 1
ATOM 1361 O O . VAL A 1 181 ? -40.400 39.758 3.973 1.00 86.69 181 VAL A O 1
ATOM 1364 N N . VAL A 1 182 ? -39.157 38.784 5.569 1.00 89.19 182 VAL A N 1
ATOM 1365 C CA . VAL A 1 182 ? -38.952 40.018 6.348 1.00 89.19 182 VAL A CA 1
ATOM 1366 C C . VAL A 1 182 ? -38.155 41.053 5.547 1.00 89.19 182 VAL A C 1
ATOM 1368 O O . VAL A 1 182 ? -38.519 42.230 5.542 1.00 89.19 182 VAL A O 1
ATOM 1371 N N . GLY A 1 183 ? -37.117 40.633 4.816 1.00 88.75 183 GLY A N 1
ATOM 1372 C CA . GLY A 1 183 ? -36.322 41.514 3.957 1.00 88.75 183 GLY A CA 1
ATOM 1373 C C . GLY A 1 183 ? -37.142 42.154 2.832 1.00 88.75 183 GLY A C 1
ATOM 1374 O O . GLY A 1 183 ? -37.064 43.367 2.617 1.00 88.75 183 GLY A O 1
ATOM 1375 N N . VAL A 1 184 ? -37.988 41.371 2.154 1.00 89.56 184 VAL A N 1
ATOM 1376 C CA . VAL A 1 184 ? -38.892 41.877 1.107 1.00 89.56 184 VAL A CA 1
ATOM 1377 C C . VAL A 1 184 ? -39.923 42.841 1.696 1.00 89.56 184 VAL A C 1
ATOM 1379 O O . VAL A 1 184 ? -40.168 43.902 1.117 1.00 89.56 184 VAL A O 1
ATOM 1382 N N . LEU A 1 185 ? -40.482 42.532 2.871 1.00 90.44 185 LEU A N 1
ATOM 1383 C CA . LEU A 1 185 ? -41.445 43.407 3.540 1.00 90.44 185 LEU A CA 1
ATOM 1384 C C . LEU A 1 185 ? -40.807 44.747 3.942 1.00 90.44 185 LEU A C 1
ATOM 1386 O O . LEU A 1 185 ? -41.392 45.807 3.719 1.00 90.44 185 LEU A O 1
ATOM 1390 N N . ALA A 1 186 ? -39.581 44.720 4.473 1.00 88.19 186 ALA A N 1
ATOM 1391 C CA . ALA A 1 186 ? -38.832 45.922 4.827 1.00 88.19 186 ALA A CA 1
ATOM 1392 C C . ALA A 1 186 ? -38.526 46.793 3.595 1.00 88.19 186 ALA A C 1
ATOM 1394 O O . ALA A 1 186 ? -38.723 48.009 3.634 1.00 88.19 186 ALA A O 1
ATOM 1395 N N . LEU A 1 187 ? -38.119 46.183 2.476 1.00 87.69 187 LEU A N 1
ATOM 1396 C CA . LEU A 1 187 ? -37.896 46.887 1.209 1.00 87.69 187 LEU A CA 1
ATOM 1397 C C . LEU A 1 187 ? -39.184 47.511 0.656 1.00 87.69 187 LEU A C 1
ATOM 1399 O O . LEU A 1 187 ? -39.164 48.660 0.206 1.00 87.69 187 LEU A O 1
ATOM 1403 N N . ALA A 1 188 ? -40.311 46.800 0.730 1.00 86.38 188 ALA A N 1
ATOM 1404 C CA . ALA A 1 188 ? -41.611 47.325 0.322 1.00 86.38 188 ALA A CA 1
ATOM 1405 C C . ALA A 1 188 ? -42.030 48.529 1.183 1.00 86.38 188 ALA A C 1
ATOM 1407 O O . ALA A 1 188 ? -42.449 49.559 0.650 1.00 86.38 188 ALA A O 1
ATOM 1408 N N . LEU A 1 189 ? -41.842 48.453 2.505 1.00 86.00 189 LEU A N 1
ATOM 1409 C CA . LEU A 1 189 ? -42.121 49.562 3.420 1.00 86.00 189 LEU A CA 1
ATOM 1410 C C . LEU A 1 189 ? -41.194 50.762 3.185 1.00 86.00 189 LEU A C 1
ATOM 1412 O O . LEU A 1 189 ? -41.655 51.903 3.237 1.00 86.00 189 LEU A O 1
ATOM 1416 N N . LEU A 1 190 ? -39.915 50.537 2.872 1.00 83.69 190 LEU A N 1
ATOM 1417 C CA . LEU A 1 190 ? -38.983 51.607 2.503 1.00 83.69 190 LEU A CA 1
ATOM 1418 C C . LEU A 1 190 ? -39.384 52.279 1.187 1.00 83.69 190 LEU A C 1
ATOM 1420 O O . LEU A 1 190 ? -39.398 53.508 1.113 1.00 83.69 190 LEU A O 1
ATOM 1424 N N . LYS A 1 191 ? -39.778 51.506 0.167 1.00 81.06 191 LYS A N 1
ATOM 1425 C CA . LYS A 1 191 ? -40.298 52.050 -1.097 1.00 81.06 191 LYS A CA 1
ATOM 1426 C C . LYS A 1 191 ? -41.580 52.850 -0.884 1.00 81.06 191 LYS A C 1
ATOM 1428 O O . LYS A 1 191 ? -41.710 53.937 -1.445 1.00 81.06 191 LYS A O 1
ATOM 1433 N N . LEU A 1 192 ? -42.491 52.366 -0.040 1.00 78.69 192 LEU A N 1
ATOM 1434 C CA . LEU A 1 192 ? -43.706 53.096 0.323 1.00 78.69 192 LEU A CA 1
ATOM 1435 C C . LEU A 1 192 ? -43.382 54.390 1.074 1.00 78.69 192 LEU A C 1
ATOM 1437 O O . LEU A 1 192 ? -43.927 55.430 0.722 1.00 78.69 192 LEU A O 1
ATOM 1441 N N . ARG A 1 193 ? -42.455 54.374 2.041 1.00 77.12 193 ARG A N 1
ATOM 1442 C CA . ARG A 1 193 ? -42.002 55.597 2.728 1.00 77.12 193 ARG A CA 1
ATOM 1443 C C . ARG A 1 193 ? -41.338 56.586 1.777 1.00 77.12 193 ARG A C 1
ATOM 1445 O O . ARG A 1 193 ? -41.581 57.780 1.904 1.00 77.12 193 ARG A O 1
ATOM 1452 N N . HIS A 1 194 ? -40.542 56.114 0.820 1.00 70.12 194 HIS A N 1
ATOM 1453 C CA . HIS A 1 194 ? -39.913 56.984 -0.172 1.00 70.12 194 HIS A CA 1
ATOM 1454 C C . HIS A 1 194 ? -40.947 57.604 -1.120 1.00 70.12 194 HIS A C 1
ATOM 1456 O O . HIS A 1 194 ? -40.844 58.780 -1.445 1.00 70.12 194 HIS A O 1
ATOM 1462 N N . LYS A 1 195 ? -41.977 56.848 -1.521 1.00 66.19 195 LYS A N 1
ATOM 1463 C CA . LYS A 1 195 ? -43.093 57.369 -2.327 1.00 66.19 195 LYS A CA 1
ATOM 1464 C C . LYS A 1 195 ? -43.999 58.319 -1.533 1.00 66.19 195 LYS A C 1
ATOM 1466 O O . LYS A 1 195 ? -44.654 59.169 -2.120 1.00 66.19 195 LYS A O 1
ATOM 1471 N N . ARG A 1 196 ? -44.030 58.176 -0.203 1.00 63.50 196 ARG A N 1
ATOM 1472 C CA . ARG A 1 196 ? -44.791 59.025 0.725 1.00 63.50 196 ARG A CA 1
ATOM 1473 C C . ARG A 1 196 ? -43.995 60.221 1.255 1.00 63.50 196 ARG A C 1
ATOM 1475 O O . ARG A 1 196 ? -44.546 60.951 2.071 1.00 63.50 196 ARG A O 1
ATOM 1482 N N . ARG A 1 197 ? -42.738 60.438 0.829 1.00 58.28 197 ARG A N 1
ATOM 1483 C CA . ARG A 1 197 ? -42.080 61.731 1.057 1.00 58.28 197 ARG A CA 1
ATOM 1484 C C . ARG A 1 197 ? -42.818 62.774 0.210 1.00 58.28 197 ARG A C 1
ATOM 1486 O O . ARG A 1 197 ? -42.818 62.633 -1.013 1.00 58.28 197 ARG A O 1
ATOM 1493 N N . PRO A 1 198 ? -43.479 63.767 0.826 1.00 57.66 198 PRO A N 1
ATOM 1494 C CA . PRO A 1 198 ? -44.116 64.842 0.086 1.00 57.66 198 PRO A CA 1
ATOM 1495 C C . PRO A 1 198 ? -43.034 65.633 -0.649 1.00 57.66 198 PRO A C 1
ATOM 1497 O O . PRO A 1 198 ? -41.989 65.937 -0.073 1.00 57.66 198 PRO A O 1
ATOM 1500 N N . ASN A 1 199 ? -43.287 65.927 -1.921 1.00 54.88 199 ASN A N 1
ATOM 1501 C CA . ASN A 1 199 ? -42.504 66.860 -2.716 1.00 54.88 199 ASN A CA 1
ATOM 1502 C C . ASN A 1 199 ? -42.657 68.258 -2.086 1.00 54.88 199 ASN A C 1
ATOM 1504 O O . ASN A 1 199 ? -43.694 68.893 -2.254 1.00 54.88 199 ASN A O 1
ATOM 1508 N N . TYR A 1 200 ? -41.679 68.675 -1.280 1.00 56.41 200 TYR A N 1
ATOM 1509 C CA . TYR A 1 200 ? -41.665 69.950 -0.550 1.00 56.41 200 TYR A CA 1
ATOM 1510 C C . TYR A 1 200 ? -40.872 71.033 -1.303 1.00 56.41 200 TYR A C 1
ATOM 1512 O O . TYR A 1 200 ? -40.256 71.879 -0.673 1.00 56.41 200 TYR A O 1
ATOM 1520 N N . ASP A 1 201 ? -40.915 71.037 -2.638 1.00 58.81 201 ASP A N 1
ATOM 1521 C CA . ASP A 1 201 ? -40.247 72.056 -3.469 1.00 58.81 201 ASP A CA 1
ATOM 1522 C C . ASP A 1 201 ? -41.226 73.007 -4.175 1.00 58.81 201 ASP A C 1
ATOM 1524 O O . ASP A 1 201 ? -40.934 73.546 -5.239 1.00 58.81 201 ASP A O 1
ATOM 1528 N N . GLN A 1 202 ? -42.407 73.258 -3.603 1.00 55.12 202 GLN A N 1
ATOM 1529 C CA . GLN A 1 202 ? -43.338 74.213 -4.212 1.00 55.12 202 GLN A CA 1
ATOM 1530 C C . GLN A 1 202 ? -44.079 75.090 -3.207 1.00 55.12 202 GLN A C 1
ATOM 1532 O O . GLN A 1 202 ? -45.296 75.159 -3.237 1.00 55.12 202 GLN A O 1
ATOM 1537 N N . TYR A 1 203 ? -43.334 75.779 -2.341 1.00 55.38 203 TYR A N 1
ATOM 1538 C CA . TYR A 1 203 ? -43.761 77.052 -1.742 1.00 55.38 203 TYR A CA 1
ATOM 1539 C C . TYR A 1 203 ? -42.536 77.939 -1.489 1.00 55.38 203 TYR A C 1
ATOM 1541 O O . TYR A 1 203 ? -42.201 78.264 -0.354 1.00 55.38 203 TYR A O 1
ATOM 1549 N N . GLN A 1 204 ? -41.844 78.305 -2.568 1.00 55.75 204 GLN A N 1
ATOM 1550 C CA . GLN A 1 204 ? -40.975 79.477 -2.581 1.00 55.75 204 GLN A CA 1
ATOM 1551 C C . GLN A 1 204 ? -40.944 80.051 -4.002 1.00 55.75 204 GLN A C 1
ATOM 1553 O O . GLN A 1 204 ? -40.075 79.742 -4.809 1.00 55.75 204 GLN A O 1
ATOM 1558 N N . ALA A 1 205 ? -41.976 80.825 -4.320 1.00 48.69 205 ALA A N 1
ATOM 1559 C CA . ALA A 1 205 ? -41.972 81.796 -5.401 1.00 48.69 205 ALA A CA 1
ATOM 1560 C C . ALA A 1 205 ? -42.855 82.960 -4.939 1.00 48.69 205 ALA A C 1
ATOM 1562 O O . ALA A 1 205 ? -43.986 82.729 -4.502 1.00 48.69 205 ALA A O 1
ATOM 1563 N N . ASP A 1 206 ? -42.245 84.143 -4.952 1.00 46.91 206 ASP A N 1
ATOM 1564 C CA . ASP A 1 206 ? -42.817 85.459 -4.660 1.00 46.91 206 ASP A CA 1
ATOM 1565 C C . ASP A 1 206 ? -44.037 85.805 -5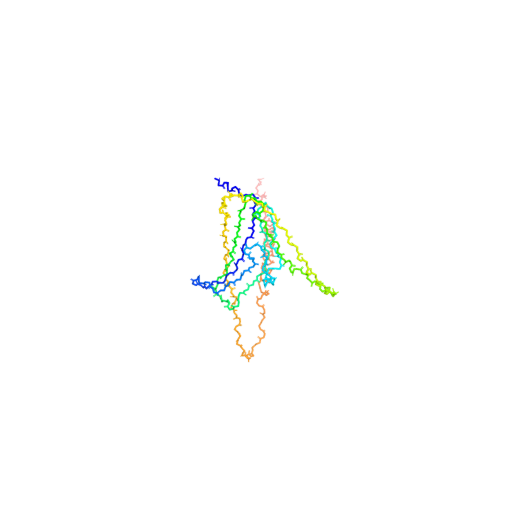.533 1.00 46.91 206 ASP A C 1
ATOM 1567 O O . ASP A 1 206 ? -44.105 85.327 -6.692 1.00 46.91 206 ASP A O 1
#

Organism: NCBI:txid74869